Protein AF-0000000066556092 (afdb_homodimer)

Solvent-accessible surface area (backbone atoms only — not comparable to full-atom values): 14862 Å² total; per-residue (Å²): 133,88,76,80,69,79,62,80,76,80,68,82,66,75,69,74,76,67,78,71,72,83,70,78,79,46,70,66,54,51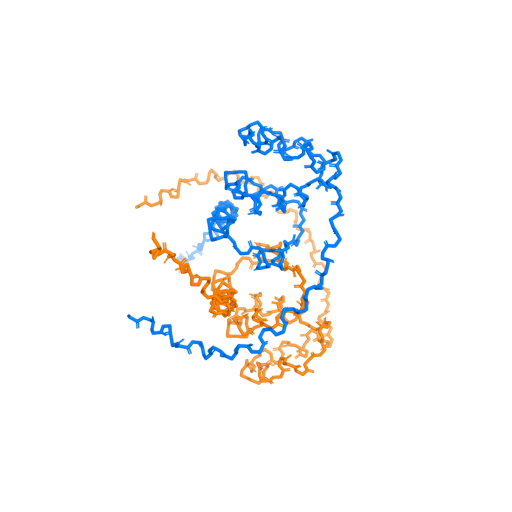,50,48,54,56,42,55,74,40,37,70,59,42,52,72,40,52,87,76,47,65,70,83,47,49,64,58,50,49,52,53,29,39,68,71,52,40,32,70,42,42,21,60,42,47,62,67,56,91,57,50,56,44,58,52,40,59,46,62,76,46,67,36,70,67,27,51,48,19,38,50,51,10,44,48,54,39,50,52,53,53,60,54,64,44,73,72,76,72,76,74,72,73,83,115,133,87,78,78,70,81,54,78,78,79,71,81,66,75,70,73,76,67,76,72,74,83,68,78,79,48,71,66,54,50,50,48,54,56,40,56,73,40,38,71,59,42,50,72,41,51,88,76,47,66,71,84,49,49,64,57,50,48,51,52,29,39,68,73,53,40,32,70,41,41,22,61,42,45,62,68,54,89,58,50,56,45,59,52,39,59,47,62,75,45,68,37,70,69,25,51,51,20,39,50,52,9,44,49,54,38,50,53,53,54,60,56,65,45,72,72,76,71,77,74,72,75,83,117

Radius of gyration: 22.13 Å; Cα contacts (8 Å, |Δi|>4): 179; chains: 2; bounding box: 46×84×47 Å

Foldseek 3Di:
DPPPPDPPPPVPPPVPPPVPPPDDDDPLLVVLVVCLVVLVNVLVCQVVDDLVCLLVNLLVCLLVVSLVNLLSCQLVNPDPDDPVVSCVVSPDPSNVVSNVNSVVVNVVVVVVPPPPPPPPPPPD/DPPPDDPPPPVPPPVPPPVPPPDDDDPLLVVLVVCLVVLVNVLVCQVVDDLVCLLVNLLVCLLVVSLVNLLSCQLVNPDPDDPVVSCVVSPDPSNVVSNVNSVVVNVVVVVVPPPPPPPPPPPD

Organism: Rattus norvegicus (NCBI:txid10116)

Secondary structure (DSSP, 8-state):
-----------------------PPPHHHHHHHHHHHTHHHHHHHGGGS-GGGHHHHHHHHHHHT-HHHHHHHGGG--SS-B-HHHHHHT--HHHHHHHHHHHHHHHHHHHHHS----------/-----------------------PPPHHHHHHHHHHHTHHHHHHHGGGS-GGGHHHHHHHHHHHT-HHHHHHHGGG--SS-B-HHHHHHT--HHHHHHHHHHHHHHHHH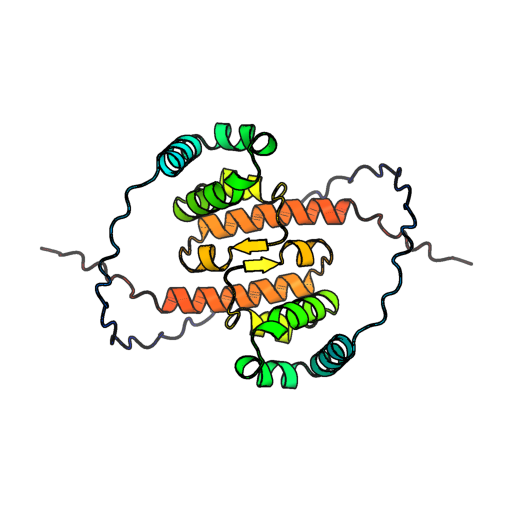HHHHS----------

Sequence (248 aa):
MVFCQQCPDQDDSSEEDTMEVYSPPTLQSLAIQRLLREEALAISALKDLPNRLLPVIFEEAFIAGHTKILTAMIPVWPFPYLSVGLMIKNLNLDSLKAVLEGLDLLISRKVCSRPRKNSFRRNSMVFCQQCPDQDDSSEEDTMEVYSPPTLQSLAIQRLLREEALAISALKDLPNRLLPVIFEEAFIAGHTKILTAMIPVWPFPYLSVGLMIKNLNLDSLKAVLEGLDLLISRKVCSRPRKNSFRRNS

Structure (mmCIF, N/CA/C/O backbone):
data_AF-0000000066556092-model_v1
#
loop_
_entity.id
_entity.type
_entity.pdbx_description
1 polymer 'Oogenesin 1'
#
loop_
_atom_site.group_PDB
_atom_site.id
_atom_site.type_symbol
_atom_site.label_atom_id
_atom_site.label_alt_id
_atom_site.label_comp_id
_atom_site.label_asym_id
_atom_site.label_entity_id
_atom_site.label_seq_id
_atom_site.pdbx_PDB_ins_code
_atom_site.Cartn_x
_atom_site.Cartn_y
_atom_site.Cartn_z
_atom_site.occupancy
_atom_site.B_iso_or_equiv
_atom_site.auth_seq_id
_atom_site.auth_comp_id
_atom_site.auth_asym_id
_atom_site.auth_atom_id
_atom_site.pdbx_PDB_model_num
ATOM 1 N N . MET A 1 1 ? 14.219 -13.047 20.719 1 21.94 1 MET A N 1
ATOM 2 C CA . MET A 1 1 ? 13.586 -14.352 20.562 1 21.94 1 MET A CA 1
ATOM 3 C C . MET A 1 1 ? 12.062 -14.219 20.516 1 21.94 1 MET A C 1
ATOM 5 O O . MET A 1 1 ? 11.43 -14.016 21.562 1 21.94 1 MET A O 1
ATOM 9 N N . VAL A 1 2 ? 11.547 -13.477 19.484 1 29.12 2 VAL A N 1
ATOM 10 C CA . VAL A 1 2 ? 10.148 -13.133 19.25 1 29.12 2 VAL A CA 1
ATOM 11 C C . VAL A 1 2 ? 9.328 -14.406 19.062 1 29.12 2 VAL A C 1
ATOM 13 O O . VAL A 1 2 ? 9.648 -15.242 18.203 1 29.12 2 VAL A O 1
ATOM 16 N N . PHE A 1 3 ? 8.75 -15.141 20.25 1 30.7 3 PHE A N 1
ATOM 17 C CA . PHE A 1 3 ? 7.977 -16.359 20.469 1 30.7 3 PHE A CA 1
ATOM 18 C C . PHE A 1 3 ? 6.746 -16.391 19.578 1 30.7 3 PHE A C 1
ATOM 20 O O . PHE A 1 3 ? 5.863 -15.539 19.688 1 30.7 3 PHE A O 1
ATOM 27 N N . CYS A 1 4 ? 6.84 -16.812 18.328 1 41.81 4 CYS A N 1
ATOM 28 C CA . CYS A 1 4 ? 5.711 -17.328 17.547 1 41.81 4 CYS A CA 1
ATOM 29 C C . CYS A 1 4 ? 4.848 -18.25 18.391 1 41.81 4 CYS A C 1
ATOM 31 O O . CYS A 1 4 ? 5.281 -19.344 18.766 1 41.81 4 CYS A O 1
ATOM 33 N N . GLN A 1 5 ? 4.156 -17.797 19.422 1 35.06 5 GLN A N 1
ATOM 34 C CA . GLN A 1 5 ? 3.273 -18.734 20.109 1 35.06 5 GLN A CA 1
ATOM 35 C C . GLN A 1 5 ? 2.432 -19.531 19.109 1 35.06 5 GLN A C 1
ATOM 37 O O . GLN A 1 5 ? 2.021 -19 18.078 1 35.06 5 GLN A O 1
ATOM 42 N N . GLN A 1 6 ? 2.24 -20.875 19.422 1 36.5 6 GLN A N 1
ATOM 43 C CA . GLN A 1 6 ? 1.517 -22 18.859 1 36.5 6 GLN A CA 1
ATOM 44 C C . GLN A 1 6 ? 0.114 -21.594 18.422 1 36.5 6 GLN A C 1
ATOM 46 O O . GLN A 1 6 ? -0.671 -21.094 19.219 1 36.5 6 GLN A O 1
ATOM 51 N N . CYS A 1 7 ? -0.043 -20.984 17.219 1 47.16 7 CYS A N 1
ATOM 52 C CA . CYS A 1 7 ? -1.373 -20.891 16.625 1 47.16 7 CYS A CA 1
ATOM 53 C C . CYS A 1 7 ? -2.195 -22.141 16.906 1 47.16 7 CYS A C 1
ATOM 55 O O . CYS A 1 7 ? -1.732 -23.25 16.656 1 47.16 7 CYS A O 1
ATOM 57 N N . PRO A 1 8 ? -3.1 -22.203 17.922 1 42.09 8 PRO A N 1
ATOM 58 C CA . PRO A 1 8 ? -3.945 -23.391 18.062 1 42.09 8 PRO A CA 1
ATOM 59 C C . PRO A 1 8 ? -4.465 -23.906 16.719 1 42.09 8 PRO A C 1
ATOM 61 O O . PRO A 1 8 ? -4.664 -23.125 15.789 1 42.09 8 PRO A O 1
ATOM 64 N N . ASP A 1 9 ? -4.133 -25.156 16.297 1 40 9 ASP A N 1
ATOM 65 C CA . ASP A 1 9 ? -4.547 -26.047 15.227 1 40 9 ASP A CA 1
ATOM 66 C C . ASP A 1 9 ? -6.07 -26.109 15.109 1 40 9 ASP A C 1
ATOM 68 O O . ASP A 1 9 ? -6.691 -27.094 15.477 1 40 9 ASP A O 1
ATOM 72 N N . GLN A 1 10 ? -6.922 -25.234 15.562 1 40.44 10 GLN A N 1
ATOM 73 C CA . GLN A 1 10 ? -8.312 -25.594 15.344 1 40.44 10 GLN A CA 1
ATOM 74 C C . GLN A 1 10 ? -8.562 -25.953 13.883 1 40.44 10 GLN A C 1
ATOM 76 O O . GLN A 1 10 ? -8.289 -25.156 12.984 1 40.44 10 GLN A O 1
ATOM 81 N N . ASP A 1 11 ? -8.43 -27.234 13.461 1 38.31 11 ASP A N 1
ATOM 82 C CA . ASP A 1 11 ? -8.672 -28.078 12.297 1 38.31 11 ASP A CA 1
ATOM 83 C C . ASP A 1 11 ? -10.016 -27.75 11.656 1 38.31 11 ASP A C 1
ATOM 85 O O . ASP A 1 11 ? -10.555 -28.562 10.891 1 38.31 11 ASP A O 1
ATOM 89 N N . ASP A 1 12 ? -11 -27.094 12.242 1 43.56 12 ASP A N 1
ATOM 90 C CA . ASP A 1 12 ? -12.25 -27.172 11.492 1 43.56 12 ASP A CA 1
ATOM 91 C C . ASP A 1 12 ? -12.07 -26.688 10.055 1 43.56 12 ASP A C 1
ATOM 9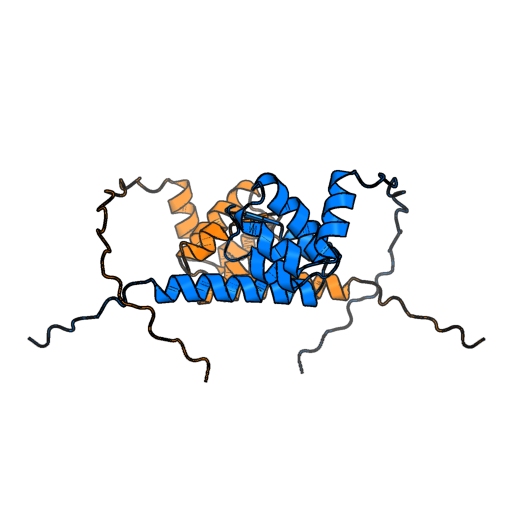3 O O . ASP A 1 12 ? -12.305 -25.5 9.766 1 43.56 12 ASP A O 1
ATOM 97 N N . SER A 1 13 ? -10.953 -26.891 9.406 1 42.94 13 SER A N 1
ATOM 98 C CA . SER A 1 13 ? -10.852 -26.516 8 1 42.94 13 SER A CA 1
ATOM 99 C C . SER A 1 13 ? -11.938 -27.203 7.172 1 42.94 13 SER A C 1
ATOM 101 O O . SER A 1 13 ? -11.805 -28.359 6.801 1 42.94 13 SER A O 1
ATOM 103 N N . SER A 1 14 ? -13.234 -27.281 7.523 1 40.78 14 SER A N 1
ATOM 104 C CA . SER A 1 14 ? -14.125 -27.609 6.414 1 40.78 14 SER A CA 1
ATOM 105 C C . SER A 1 14 ? -13.688 -26.922 5.129 1 40.78 14 SER A C 1
ATOM 107 O O . SER A 1 14 ? -13.742 -25.688 5.035 1 40.78 14 SER A O 1
ATOM 109 N N . GLU A 1 15 ? -12.672 -27.406 4.484 1 44.19 15 GLU A N 1
ATOM 110 C CA . GLU A 1 15 ? -12.336 -27.078 3.104 1 44.19 15 GLU A CA 1
ATOM 111 C C . GLU A 1 15 ? -13.602 -26.906 2.26 1 44.19 15 GLU A C 1
ATOM 113 O O . GLU A 1 15 ? -14.352 -27.859 2.061 1 44.19 15 GLU A O 1
ATOM 118 N N . GLU A 1 16 ? -14.57 -26.078 2.488 1 45.44 16 GLU A N 1
ATOM 119 C CA . GLU A 1 16 ? -15.477 -25.812 1.373 1 45.44 16 GLU A CA 1
ATOM 120 C C . GLU A 1 16 ? -14.75 -25.922 0.036 1 45.44 16 GLU A C 1
ATOM 122 O O . GLU A 1 16 ? -13.773 -25.219 -0.202 1 45.44 16 GLU A O 1
ATOM 127 N N . ASP A 1 17 ? -14.547 -27.109 -0.525 1 46.38 17 ASP A N 1
ATOM 128 C CA . ASP A 1 17 ? -14.234 -27.375 -1.926 1 46.38 17 ASP A CA 1
ATOM 129 C C . ASP A 1 17 ? -14.859 -26.328 -2.838 1 46.38 17 ASP A C 1
ATOM 131 O O . ASP A 1 17 ? -16.031 -26.422 -3.199 1 46.38 17 ASP A O 1
ATOM 135 N N . THR A 1 18 ? -14.984 -25.078 -2.523 1 50.66 18 THR A N 1
ATOM 136 C CA . THR A 1 18 ? -15.438 -24.172 -3.572 1 50.66 18 THR A CA 1
ATOM 137 C C . THR A 1 18 ? -14.766 -24.5 -4.902 1 50.66 18 THR A C 1
ATOM 139 O O . THR A 1 18 ? -13.539 -24.594 -4.977 1 50.66 18 THR A O 1
ATOM 142 N N . MET A 1 19 ? -15.273 -25.438 -5.691 1 50.59 19 MET A N 1
ATOM 143 C CA . MET A 1 19 ? -14.914 -25.641 -7.094 1 50.59 19 MET A CA 1
ATOM 144 C C . MET A 1 19 ? -14.422 -24.344 -7.719 1 50.59 19 MET A C 1
ATOM 146 O O . MET A 1 19 ? -15.188 -23.375 -7.84 1 50.59 19 MET A O 1
ATOM 150 N N . GLU A 1 20 ? -13.367 -23.844 -7.398 1 57.81 20 GLU A N 1
ATOM 151 C CA . GLU A 1 20 ? -12.797 -22.719 -8.133 1 57.81 20 GLU A CA 1
ATOM 152 C C . GLU A 1 20 ? -12.906 -22.922 -9.641 1 57.81 20 GLU A C 1
ATOM 154 O O . GLU A 1 20 ? -12.375 -23.891 -10.18 1 57.81 20 GLU A O 1
ATOM 159 N N . VAL A 1 21 ? -14.07 -22.766 -10.234 1 58.34 21 VAL A N 1
ATOM 160 C CA . VAL A 1 21 ? -14.266 -22.781 -11.68 1 58.34 21 VAL A CA 1
ATOM 161 C C . VAL A 1 21 ? -13.023 -22.25 -12.375 1 58.34 21 VAL A C 1
ATOM 163 O O . VAL A 1 21 ? -12.547 -21.156 -12.062 1 58.34 21 VAL A O 1
ATOM 166 N N . TYR A 1 22 ? -12.289 -23.156 -12.914 1 62.88 22 TYR A N 1
ATOM 167 C CA . TYR A 1 22 ? -11.188 -22.766 -13.781 1 62.88 22 TYR A CA 1
ATOM 168 C C . TYR A 1 22 ? -11.656 -21.781 -14.852 1 62.88 22 TYR A C 1
ATOM 170 O O . TYR A 1 22 ? -12.633 -22.047 -15.555 1 62.88 22 TYR A O 1
ATOM 178 N N . SER A 1 23 ? -11.484 -20.531 -14.688 1 76.69 23 SER A N 1
ATOM 179 C CA . SER A 1 23 ? -11.656 -19.594 -15.781 1 76.69 23 SER A CA 1
ATOM 180 C C . SER A 1 23 ? -10.391 -19.484 -16.625 1 76.69 23 SER A C 1
ATOM 182 O O . SER A 1 23 ? -9.352 -19.047 -16.141 1 76.69 23 SER A O 1
ATOM 184 N N . PRO A 1 24 ? -10.5 -20.078 -17.844 1 81 24 PRO A N 1
ATOM 185 C CA . PRO A 1 24 ? -9.328 -20.016 -18.719 1 81 24 PRO A CA 1
ATOM 186 C C . PRO A 1 24 ? -8.719 -18.609 -18.781 1 81 24 PRO A C 1
ATOM 188 O O . PRO A 1 24 ? -9.438 -17.625 -18.688 1 81 24 PRO A O 1
ATOM 191 N N . PRO A 1 25 ? -7.348 -18.656 -18.781 1 82.38 25 PRO A N 1
ATOM 192 C CA . PRO A 1 25 ? -6.707 -17.344 -18.891 1 82.38 25 PRO A CA 1
ATOM 193 C C . PRO A 1 25 ? -7.082 -16.594 -20.172 1 82.38 25 PRO A C 1
ATOM 195 O O . PRO A 1 25 ? -7.277 -17.219 -21.219 1 82.38 25 PRO A O 1
ATOM 198 N N . THR A 1 26 ? -7.277 -15.352 -20.078 1 88.56 26 THR A N 1
ATOM 199 C CA . THR A 1 26 ? -7.539 -14.492 -21.234 1 88.56 26 THR A CA 1
ATOM 200 C C . THR A 1 26 ? -6.277 -14.305 -22.062 1 88.56 26 THR A C 1
ATOM 202 O O . THR A 1 26 ? -5.172 -14.57 -21.594 1 88.56 26 THR A O 1
ATOM 205 N N . LEU A 1 27 ? -6.438 -13.961 -23.312 1 90.69 27 LEU A N 1
ATOM 206 C CA . LEU A 1 27 ? -5.297 -13.641 -24.156 1 90.69 27 LEU A CA 1
ATOM 207 C C . LEU A 1 27 ? -4.426 -12.562 -23.531 1 90.69 27 LEU A C 1
ATOM 209 O O . LEU A 1 27 ? -3.195 -12.633 -23.594 1 90.69 27 LEU A O 1
ATOM 213 N N . GLN A 1 28 ? -5.168 -11.664 -22.891 1 91.94 28 GLN A N 1
ATOM 214 C CA . GLN A 1 28 ? -4.445 -10.594 -22.219 1 91.94 28 GLN A CA 1
ATOM 215 C C . GLN A 1 28 ? -3.586 -11.141 -21.078 1 91.94 28 GLN A C 1
ATOM 217 O O . GLN A 1 28 ? -2.42 -10.766 -20.938 1 91.94 28 GLN A O 1
ATOM 222 N N . SER A 1 29 ? -4.191 -12.055 -20.328 1 90.56 29 SER A N 1
ATOM 223 C CA . SER A 1 29 ? -3.453 -12.641 -19.219 1 90.56 29 SER A CA 1
ATOM 224 C C . SER A 1 29 ? -2.254 -13.445 -19.703 1 90.56 29 SER A C 1
ATOM 226 O O . SER A 1 29 ? -1.173 -13.383 -19.109 1 90.56 29 SER A O 1
ATOM 228 N N . LEU A 1 30 ? -2.41 -14.164 -20.781 1 91.88 30 LEU A N 1
ATOM 229 C CA . LEU A 1 30 ? -1.312 -14.945 -21.344 1 91.88 30 LEU A CA 1
ATOM 230 C C . LEU A 1 30 ? -0.219 -14.039 -21.891 1 91.88 30 LEU A C 1
ATOM 232 O O . LEU A 1 30 ? 0.97 -14.328 -21.75 1 91.88 30 LEU A O 1
ATOM 236 N N . ALA A 1 31 ? -0.673 -12.984 -22.547 1 94.25 31 ALA A N 1
ATOM 237 C CA . ALA A 1 31 ? 0.286 -12.023 -23.094 1 94.25 31 ALA A CA 1
ATOM 238 C C . ALA A 1 31 ? 1.114 -11.391 -21.969 1 94.25 31 ALA A C 1
ATOM 240 O O . ALA A 1 31 ? 2.336 -11.273 -22.094 1 94.25 31 ALA A O 1
ATOM 241 N N . ILE A 1 32 ? 0.533 -11.086 -20.922 1 94.62 32 ILE A N 1
ATOM 242 C CA . ILE A 1 32 ? 1.214 -10.477 -19.781 1 94.62 32 ILE A CA 1
ATOM 243 C C . ILE A 1 32 ? 2.184 -11.484 -19.156 1 94.62 32 ILE A C 1
ATOM 245 O O . ILE A 1 32 ? 3.328 -11.141 -18.859 1 94.62 32 ILE A O 1
ATOM 249 N N . GLN A 1 33 ? 1.727 -12.703 -19.062 1 93.94 33 GLN A N 1
ATOM 250 C CA . GLN A 1 33 ? 2.586 -13.742 -18.5 1 93.94 33 GLN A CA 1
ATOM 251 C C . GLN A 1 33 ? 3.832 -13.945 -19.359 1 93.94 33 GLN A C 1
ATOM 253 O O . GLN A 1 33 ? 4.934 -14.109 -18.828 1 93.94 33 GLN A O 1
ATOM 258 N N . ARG A 1 34 ? 3.648 -13.906 -20.594 1 94.69 34 ARG A N 1
ATOM 259 C CA . ARG A 1 34 ? 4.789 -14.047 -21.5 1 94.69 34 ARG A CA 1
ATOM 260 C C . ARG A 1 34 ? 5.742 -12.859 -21.375 1 94.69 34 ARG A C 1
ATOM 262 O O . ARG A 1 34 ? 6.957 -13.039 -21.312 1 94.69 34 ARG A O 1
ATOM 269 N N . LEU A 1 35 ? 5.168 -11.672 -21.375 1 95.06 35 LEU A N 1
ATOM 270 C CA . LEU A 1 35 ? 5.973 -10.469 -21.219 1 95.06 35 LEU A CA 1
ATOM 271 C C . LEU A 1 35 ? 6.781 -10.516 -19.922 1 95.06 35 LEU A C 1
ATOM 273 O O . LEU A 1 35 ? 7.965 -10.172 -19.922 1 95.06 35 LEU A O 1
ATOM 277 N N . LEU A 1 36 ? 6.203 -11.047 -18.828 1 96.94 36 LEU A N 1
ATOM 278 C CA . LEU A 1 36 ? 6.816 -11.055 -17.5 1 96.94 36 LEU A CA 1
ATOM 279 C C . LEU A 1 36 ? 7.965 -12.055 -17.438 1 96.94 36 LEU A C 1
ATOM 281 O O . LEU A 1 36 ? 8.836 -11.945 -16.562 1 96.94 36 LEU A O 1
ATOM 285 N N . ARG A 1 37 ? 7.953 -12.969 -18.297 1 96.44 37 ARG A N 1
ATOM 286 C CA . ARG A 1 37 ? 9.062 -13.914 -18.359 1 96.44 37 ARG A CA 1
ATOM 287 C C . ARG A 1 37 ? 10.344 -13.219 -18.812 1 96.44 37 ARG A C 1
ATOM 289 O O . ARG A 1 37 ? 11.445 -13.656 -18.469 1 96.44 37 ARG A O 1
ATOM 296 N N . GLU A 1 38 ? 10.188 -12.18 -19.516 1 96 38 GLU A N 1
ATOM 297 C CA . GLU A 1 38 ? 11.289 -11.305 -19.906 1 96 38 GLU A CA 1
ATOM 298 C C . GLU A 1 38 ? 11.203 -9.961 -19.188 1 96 38 GLU A C 1
ATOM 300 O O . GLU A 1 38 ? 10.875 -8.945 -19.797 1 96 38 GLU A O 1
ATOM 305 N N . GLU A 1 39 ? 11.547 -9.883 -17.906 1 96.31 39 GLU A N 1
ATOM 306 C CA . GLU A 1 39 ? 11.32 -8.734 -17.047 1 96.31 39 GLU A CA 1
ATOM 307 C C . GLU A 1 39 ? 12.023 -7.488 -17.578 1 96.31 39 GLU A C 1
ATOM 309 O O . GLU A 1 39 ? 11.477 -6.387 -17.516 1 96.31 39 GLU A O 1
ATOM 314 N N . ALA A 1 40 ? 13.25 -7.793 -18.094 1 95.69 40 ALA A N 1
ATOM 315 C CA . ALA A 1 40 ? 13.984 -6.641 -18.609 1 95.69 40 ALA A CA 1
ATOM 316 C C . ALA A 1 40 ? 13.195 -5.941 -19.703 1 95.69 40 ALA A C 1
ATOM 318 O O . ALA A 1 40 ? 13.133 -4.707 -19.75 1 95.69 40 ALA A O 1
ATOM 319 N N . LEU A 1 41 ? 12.648 -6.703 -20.578 1 95.44 41 LEU A N 1
ATOM 320 C CA . LEU A 1 41 ? 11.836 -6.145 -21.656 1 95.44 41 LEU A CA 1
ATOM 321 C C . LEU A 1 41 ? 10.586 -5.469 -21.094 1 95.44 41 LEU A C 1
ATOM 323 O O . LEU A 1 41 ? 10.211 -4.383 -21.531 1 95.44 41 LEU A O 1
ATOM 327 N N . ALA A 1 42 ? 9.953 -6.094 -20.188 1 96.88 42 ALA A N 1
ATOM 328 C CA . ALA A 1 42 ? 8.75 -5.551 -19.562 1 96.88 42 ALA A CA 1
ATOM 329 C C . ALA A 1 42 ? 9.039 -4.215 -18.891 1 96.88 42 ALA A C 1
ATOM 331 O O . ALA A 1 42 ? 8.258 -3.266 -19.016 1 96.88 42 ALA A O 1
ATOM 332 N N . ILE A 1 43 ? 10.109 -4.113 -18.188 1 97.88 43 ILE A N 1
ATOM 333 C CA . ILE A 1 43 ? 10.508 -2.898 -17.484 1 97.88 43 ILE A CA 1
ATOM 334 C C . ILE A 1 43 ? 10.766 -1.777 -18.484 1 97.88 43 ILE A C 1
ATOM 336 O O . ILE A 1 43 ? 10.344 -0.638 -18.281 1 97.88 43 ILE A O 1
ATOM 340 N N . SER A 1 44 ? 11.422 -2.186 -19.562 1 96.19 44 SER A N 1
ATOM 341 C CA . SER A 1 44 ? 11.719 -1.19 -20.594 1 96.19 44 SER A CA 1
ATOM 342 C C . SER A 1 44 ? 10.445 -0.638 -21.219 1 96.19 44 SER A C 1
ATOM 344 O O . SER A 1 44 ? 10.422 0.498 -21.688 1 96.19 44 SER A O 1
ATOM 346 N N . ALA A 1 45 ? 9.398 -1.323 -21.141 1 95 45 ALA A N 1
ATOM 347 C CA . ALA A 1 45 ? 8.141 -0.953 -21.781 1 95 45 ALA A CA 1
ATOM 348 C C . ALA A 1 45 ? 7.203 -0.253 -20.797 1 95 45 ALA A C 1
ATOM 350 O O . ALA A 1 45 ? 6.156 0.266 -21.188 1 95 45 ALA A O 1
ATOM 351 N N . LEU A 1 46 ? 7.504 -0.123 -19.594 1 95.06 46 LEU A N 1
ATOM 352 C CA . LEU A 1 46 ? 6.617 0.297 -18.516 1 95.06 46 LEU A CA 1
ATOM 353 C C . LEU A 1 46 ? 6.07 1.695 -18.766 1 95.06 46 LEU A C 1
ATOM 355 O O . LEU A 1 46 ? 4.867 1.93 -18.625 1 95.06 46 LEU A O 1
ATOM 359 N N . LYS A 1 47 ? 6.938 2.623 -19.188 1 92.25 47 LYS A N 1
ATOM 360 C CA . LYS A 1 47 ? 6.531 4.016 -19.375 1 92.25 47 LYS A CA 1
ATOM 361 C C . LYS A 1 47 ? 5.613 4.168 -20.578 1 92.25 47 LYS A C 1
ATOM 363 O O . LYS A 1 47 ? 4.84 5.121 -20.656 1 92.25 47 LYS A O 1
ATOM 368 N N . ASP A 1 48 ? 5.656 3.201 -21.484 1 93.88 48 ASP A N 1
ATOM 369 C CA . ASP A 1 48 ? 4.875 3.283 -22.719 1 93.88 48 ASP A CA 1
ATOM 370 C C . ASP A 1 48 ? 3.596 2.457 -22.609 1 93.88 48 ASP A C 1
ATOM 372 O O . ASP A 1 48 ? 2.736 2.521 -23.5 1 93.88 48 ASP A O 1
ATOM 376 N N . LEU A 1 49 ? 3.461 1.722 -21.594 1 93.81 49 LEU A N 1
ATOM 377 C CA . LEU A 1 49 ? 2.285 0.878 -21.406 1 93.81 49 LEU A CA 1
ATOM 378 C C . LEU A 1 49 ? 1.082 1.708 -20.969 1 93.81 49 LEU A C 1
ATOM 380 O O . LEU A 1 49 ? 1.22 2.633 -20.172 1 93.81 49 LEU A O 1
ATOM 384 N N . PRO A 1 50 ? -0.134 1.36 -21.625 1 94.31 50 PRO A N 1
ATOM 385 C CA . PRO A 1 50 ? -1.349 1.974 -21.094 1 94.31 50 PRO A CA 1
ATOM 386 C C . PRO A 1 50 ? -1.502 1.754 -19.578 1 94.31 50 PRO A C 1
ATOM 388 O O . PRO A 1 50 ? -1.271 0.646 -19.094 1 94.31 50 PRO A O 1
ATOM 391 N N . ASN A 1 51 ? -1.901 2.779 -18.844 1 95.56 51 ASN A N 1
ATOM 392 C CA . ASN A 1 51 ? -2.029 2.723 -17.391 1 95.56 51 ASN A CA 1
ATOM 393 C C . ASN A 1 51 ? -2.988 1.618 -16.953 1 95.56 51 ASN A C 1
ATOM 395 O O . ASN A 1 51 ? -2.795 1 -15.898 1 95.56 51 ASN A O 1
ATOM 399 N N . ARG A 1 52 ? -3.986 1.339 -17.734 1 93.88 52 ARG A N 1
ATOM 400 C CA . ARG A 1 52 ? -5.02 0.362 -17.406 1 93.88 52 ARG A CA 1
ATOM 401 C C . ARG A 1 52 ? -4.422 -1.033 -17.25 1 93.88 52 ARG A C 1
ATOM 403 O O . ARG A 1 52 ? -5.008 -1.896 -16.594 1 93.88 52 ARG A O 1
ATOM 410 N N . LEU A 1 53 ? -3.219 -1.259 -17.797 1 94.94 53 LEU A N 1
ATOM 411 C CA . LEU A 1 53 ? -2.58 -2.57 -17.75 1 94.94 53 LEU A CA 1
ATOM 412 C C . LEU A 1 53 ? -1.749 -2.732 -16.484 1 94.94 53 LEU A C 1
ATOM 414 O O . LEU A 1 53 ? -1.416 -3.854 -16.094 1 94.94 53 LEU A O 1
ATOM 418 N N . LEU A 1 54 ? -1.422 -1.637 -15.844 1 96.56 54 LEU A N 1
ATOM 419 C CA . LEU A 1 54 ? -0.471 -1.672 -14.742 1 96.56 54 LEU A CA 1
ATOM 420 C C . LEU A 1 54 ? -1.017 -2.496 -13.578 1 96.56 54 LEU A C 1
ATOM 422 O O . LEU A 1 54 ? -0.319 -3.361 -13.047 1 96.56 54 LEU A O 1
ATOM 426 N N . PRO A 1 55 ? -2.332 -2.354 -13.227 1 96.44 55 PRO A N 1
ATOM 427 C CA . PRO A 1 55 ? -2.83 -3.199 -12.141 1 96.44 55 PRO A CA 1
ATOM 428 C C . PRO A 1 55 ? -2.797 -4.688 -12.484 1 96.44 55 PRO A C 1
ATOM 430 O O . PRO A 1 55 ? -2.506 -5.52 -11.625 1 96.44 55 PRO A O 1
ATOM 433 N N . VAL A 1 56 ? -3.045 -5.047 -13.734 1 95.56 56 VAL A N 1
ATOM 434 C CA . VAL A 1 56 ? -3.055 -6.438 -14.164 1 95.56 56 VAL A CA 1
ATOM 435 C C . VAL A 1 56 ? -1.632 -6.992 -14.156 1 95.56 56 VAL A C 1
ATOM 437 O O . VAL A 1 56 ? -1.396 -8.109 -13.688 1 95.56 56 VAL A O 1
ATOM 440 N N . ILE A 1 57 ? -0.696 -6.234 -14.648 1 96.81 57 ILE A N 1
ATOM 441 C CA . ILE A 1 57 ? 0.708 -6.633 -14.641 1 96.81 57 ILE A CA 1
ATOM 442 C C . ILE A 1 57 ? 1.193 -6.777 -13.203 1 96.81 57 ILE A C 1
ATOM 444 O O . ILE A 1 57 ? 1.875 -7.75 -12.867 1 96.81 57 ILE A O 1
ATOM 448 N N . PHE A 1 58 ? 0.814 -5.852 -12.352 1 98 58 PHE A N 1
ATOM 449 C CA . PHE A 1 58 ? 1.201 -5.875 -10.945 1 98 58 PHE A CA 1
ATOM 450 C C . PHE A 1 58 ? 0.731 -7.16 -10.281 1 98 58 PHE A C 1
ATOM 452 O O . PHE A 1 58 ? 1.506 -7.824 -9.586 1 98 58 PHE A O 1
ATOM 459 N N . GLU A 1 59 ? -0.512 -7.43 -10.5 1 97.56 59 GLU A N 1
ATOM 460 C CA . GLU A 1 59 ? -1.078 -8.625 -9.891 1 97.56 59 GLU A CA 1
ATOM 461 C C . GLU A 1 59 ? -0.347 -9.883 -10.359 1 97.56 59 GLU A C 1
ATOM 463 O O . GLU A 1 59 ? 0.061 -10.711 -9.547 1 97.56 59 GLU A O 1
ATOM 468 N N . GLU A 1 60 ? -0.111 -10.016 -11.656 1 96.94 60 GLU A N 1
ATOM 469 C CA . GLU A 1 60 ? 0.551 -11.195 -12.195 1 96.94 60 GLU A CA 1
ATOM 470 C C . GLU A 1 60 ? 2.002 -11.281 -11.727 1 96.94 60 GLU A C 1
ATOM 472 O O . GLU A 1 60 ? 2.488 -12.367 -11.391 1 96.94 60 GLU A O 1
ATOM 477 N N . ALA A 1 61 ? 2.641 -10.172 -11.695 1 98.12 61 ALA A N 1
ATOM 478 C CA . ALA A 1 61 ? 4.035 -10.133 -11.266 1 98.12 61 ALA A CA 1
ATOM 479 C C . ALA A 1 61 ? 4.164 -10.508 -9.789 1 98.12 61 ALA A C 1
ATOM 481 O O . ALA A 1 61 ? 5.094 -11.219 -9.406 1 98.12 61 ALA A O 1
ATOM 482 N N . PHE A 1 62 ? 3.24 -9.992 -8.984 1 98.38 62 PHE A N 1
ATOM 483 C CA . PHE A 1 62 ? 3.285 -10.281 -7.559 1 98.38 62 PHE A CA 1
ATOM 484 C C . PHE A 1 62 ? 3.082 -11.766 -7.297 1 98.38 62 PHE A C 1
ATOM 486 O O . PHE A 1 62 ? 3.854 -12.383 -6.559 1 98.38 62 PHE A O 1
ATOM 493 N N . ILE A 1 63 ? 2.092 -12.344 -7.926 1 96.62 63 ILE A N 1
ATOM 494 C CA . ILE A 1 63 ? 1.739 -13.75 -7.719 1 96.62 63 ILE A CA 1
ATOM 495 C C . ILE A 1 63 ? 2.863 -14.641 -8.234 1 96.62 63 ILE A C 1
ATOM 497 O O . ILE A 1 63 ? 3.236 -15.617 -7.582 1 96.62 63 ILE A O 1
ATOM 501 N N . ALA A 1 64 ? 3.441 -14.297 -9.375 1 97.12 64 ALA A N 1
ATOM 502 C CA . ALA A 1 64 ? 4.453 -15.133 -10.016 1 97.12 64 ALA A CA 1
ATOM 503 C C . ALA A 1 64 ? 5.84 -14.844 -9.453 1 97.12 64 ALA A C 1
ATOM 505 O O . ALA A 1 64 ? 6.793 -15.578 -9.719 1 97.12 64 ALA A O 1
ATOM 506 N N . GLY A 1 65 ? 6.004 -13.789 -8.703 1 98.06 65 GLY A N 1
ATOM 507 C CA . GLY A 1 65 ? 7.266 -13.5 -8.039 1 98.06 65 GLY A CA 1
ATOM 508 C C . GLY A 1 65 ? 8.281 -12.828 -8.938 1 98.06 65 GLY A C 1
ATOM 509 O O . GLY A 1 65 ? 9.477 -13.117 -8.867 1 98.06 65 GLY A O 1
ATOM 510 N N . HIS A 1 66 ? 7.773 -11.984 -9.875 1 98.19 66 HIS A N 1
ATOM 511 C CA . HIS A 1 66 ? 8.672 -11.188 -10.711 1 98.19 66 HIS A CA 1
ATOM 512 C C . HIS A 1 66 ? 9.102 -9.914 -9.992 1 98.19 66 HIS A C 1
ATOM 514 O O . HIS A 1 66 ? 8.461 -8.867 -10.125 1 98.19 66 HIS A O 1
ATOM 520 N N . THR A 1 67 ? 10.141 -9.883 -9.305 1 98.38 67 THR A N 1
ATOM 521 C CA . THR A 1 67 ? 10.492 -8.875 -8.305 1 98.38 67 THR A CA 1
ATOM 522 C C . THR A 1 67 ? 11.102 -7.641 -8.977 1 98.38 67 THR A C 1
ATOM 524 O O . THR A 1 67 ? 10.883 -6.516 -8.523 1 98.38 67 THR A O 1
ATOM 527 N N . LYS A 1 68 ? 11.867 -7.863 -10.016 1 98.44 68 LYS A N 1
ATOM 528 C CA . LYS A 1 68 ? 12.516 -6.719 -10.641 1 98.44 68 LYS A CA 1
ATOM 529 C C . LYS A 1 68 ? 11.492 -5.727 -11.18 1 98.44 68 LYS A C 1
ATOM 531 O O . LYS A 1 68 ? 11.602 -4.52 -10.953 1 98.44 68 LYS A O 1
ATOM 536 N N . ILE A 1 69 ? 10.523 -6.25 -11.891 1 98.5 69 ILE A N 1
ATOM 537 C CA . ILE A 1 69 ? 9.523 -5.348 -12.461 1 98.5 69 ILE A CA 1
ATOM 538 C C . ILE A 1 69 ? 8.656 -4.766 -11.344 1 98.5 69 ILE A C 1
ATOM 540 O O . ILE A 1 69 ? 8.234 -3.609 -11.422 1 98.5 69 ILE A O 1
ATOM 544 N N . LEU A 1 70 ? 8.32 -5.52 -10.289 1 98.38 70 LEU A N 1
ATOM 545 C CA . LEU A 1 70 ? 7.562 -5 -9.156 1 98.38 70 LEU A CA 1
ATOM 546 C C . LEU A 1 70 ? 8.258 -3.783 -8.555 1 98.38 70 LEU A C 1
ATOM 548 O O . LEU A 1 70 ? 7.617 -2.76 -8.297 1 98.38 70 LEU A O 1
ATOM 552 N N . THR A 1 71 ? 9.547 -3.91 -8.336 1 98.5 71 THR A N 1
ATOM 553 C CA . THR A 1 71 ? 10.336 -2.805 -7.809 1 98.5 71 THR A CA 1
ATOM 554 C C . THR A 1 71 ? 10.273 -1.599 -8.742 1 98.5 71 THR A C 1
ATOM 556 O O . THR A 1 71 ? 10.102 -0.466 -8.289 1 98.5 71 THR A O 1
ATOM 559 N N . ALA A 1 72 ? 10.367 -1.893 -9.992 1 98.12 72 ALA A N 1
ATOM 560 C CA . ALA A 1 72 ? 10.438 -0.835 -11 1 98.12 72 ALA A CA 1
ATOM 561 C C . ALA A 1 72 ? 9.078 -0.171 -11.188 1 98.12 72 ALA A C 1
ATOM 563 O O . ALA A 1 72 ? 9 0.993 -11.594 1 98.12 72 ALA A O 1
ATOM 564 N N . MET A 1 73 ? 7.973 -0.797 -10.93 1 97.81 73 MET A N 1
ATOM 565 C CA . MET A 1 73 ? 6.625 -0.298 -11.195 1 97.81 73 MET A CA 1
ATOM 566 C C . MET A 1 73 ? 6.219 0.749 -10.164 1 97.81 73 MET A C 1
ATOM 568 O O . MET A 1 73 ? 5.52 1.709 -10.492 1 97.81 73 MET A O 1
ATOM 572 N N . ILE A 1 74 ? 6.746 0.646 -8.953 1 97.5 74 ILE A N 1
ATOM 573 C CA . ILE A 1 74 ? 6.254 1.43 -7.828 1 97.5 74 ILE A CA 1
ATOM 574 C C . ILE A 1 74 ? 6.551 2.91 -8.062 1 97.5 74 ILE A C 1
ATOM 576 O O . ILE A 1 74 ? 5.66 3.754 -7.941 1 97.5 74 ILE A O 1
ATOM 580 N N . PRO A 1 75 ? 7.754 3.289 -8.484 1 95.38 75 PRO A N 1
ATOM 581 C CA . PRO A 1 75 ? 8.039 4.715 -8.672 1 95.38 75 PRO A CA 1
ATOM 582 C C . PRO A 1 75 ? 7.234 5.336 -9.812 1 95.38 75 PRO A C 1
ATOM 584 O O . PRO A 1 75 ? 7.094 6.559 -9.875 1 95.38 75 PRO A O 1
ATOM 587 N N . VAL A 1 76 ? 6.707 4.539 -10.68 1 94.81 76 VAL A N 1
ATOM 588 C CA . VAL A 1 76 ? 5.988 5.094 -11.82 1 94.81 76 VAL A CA 1
ATOM 589 C C . VAL A 1 76 ? 4.512 4.727 -11.734 1 94.81 76 VAL A C 1
ATOM 591 O O . VAL A 1 76 ? 3.766 4.879 -12.703 1 94.81 76 VAL A O 1
ATOM 594 N N . TRP A 1 77 ? 4.047 4.23 -10.664 1 95.75 77 TRP A N 1
ATOM 595 C CA . TRP A 1 77 ? 2.66 3.834 -10.453 1 95.75 77 TRP A CA 1
ATOM 596 C C . TRP A 1 77 ? 1.737 5.047 -10.484 1 95.75 77 TRP A C 1
ATOM 598 O O . TRP A 1 77 ? 1.841 5.941 -9.648 1 95.75 77 TRP A O 1
ATOM 608 N N . PRO A 1 78 ? 0.725 5.09 -11.367 1 94.69 78 PRO A N 1
ATOM 609 C CA . PRO A 1 78 ? -0.04 6.312 -11.617 1 94.69 78 PRO A CA 1
ATOM 610 C C . PRO A 1 78 ? -1.315 6.395 -10.781 1 94.69 78 PRO A C 1
ATOM 612 O O . PRO A 1 78 ? -2.08 7.355 -10.898 1 94.69 78 PRO A O 1
ATOM 615 N N . PHE A 1 79 ? -1.613 5.457 -9.914 1 95.38 79 PHE A N 1
ATOM 616 C CA . PHE A 1 79 ? -2.857 5.402 -9.156 1 95.38 79 PHE A CA 1
ATOM 617 C C . PHE A 1 79 ? -2.609 5.719 -7.688 1 95.38 79 PHE A C 1
ATOM 619 O O . PHE A 1 79 ? -1.56 5.379 -7.141 1 95.38 79 PHE A O 1
ATOM 626 N N . PRO A 1 80 ? -3.541 6.371 -7.125 1 95.38 80 PRO A N 1
ATOM 627 C CA . PRO A 1 80 ? -3.381 6.688 -5.703 1 95.38 80 PRO A CA 1
ATOM 628 C C . PRO A 1 80 ? -3.518 5.461 -4.809 1 95.38 80 PRO A C 1
ATOM 630 O O . PRO A 1 80 ? -3.119 5.496 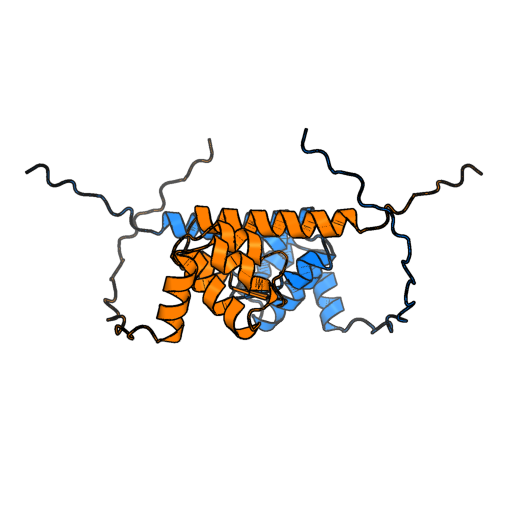-3.641 1 95.38 80 PRO A O 1
ATOM 633 N N . TYR A 1 81 ? -4.016 4.352 -5.285 1 95.88 81 TYR A N 1
ATOM 634 C CA . TYR A 1 81 ? -4.312 3.176 -4.473 1 95.88 81 TYR A CA 1
ATOM 635 C C . TYR A 1 81 ? -3.496 1.974 -4.934 1 95.88 81 TYR A C 1
ATOM 637 O O . TYR A 1 81 ? -3.193 1.841 -6.121 1 95.88 81 TYR A O 1
ATOM 645 N N . LEU A 1 82 ? -3.082 1.133 -4.039 1 96.19 82 LEU A N 1
ATOM 646 C CA . LEU A 1 82 ? -2.459 -0.164 -4.285 1 96.19 82 LEU A CA 1
ATOM 647 C C . LEU A 1 82 ? -3.307 -1.292 -3.707 1 96.19 82 LEU A C 1
ATOM 649 O O . LEU A 1 82 ? -3.953 -1.121 -2.672 1 96.19 82 LEU A O 1
ATOM 653 N N . SER A 1 83 ? -3.371 -2.373 -4.355 1 96.25 83 SER A N 1
ATOM 654 C CA . SER A 1 83 ? -4.168 -3.529 -3.959 1 96.25 83 SER A CA 1
ATOM 655 C C . SER A 1 83 ? -3.482 -4.32 -2.85 1 96.25 83 SER A C 1
ATOM 657 O O . SER A 1 83 ? -2.969 -5.414 -3.086 1 96.25 83 SER A O 1
ATOM 659 N N . VAL A 1 84 ? -3.535 -3.928 -1.614 1 95.69 84 VAL A N 1
ATOM 660 C CA . VAL A 1 84 ? -2.91 -4.602 -0.481 1 95.69 84 VAL A CA 1
ATOM 661 C C . VAL A 1 84 ? -3.607 -5.938 -0.226 1 95.69 84 VAL A C 1
ATOM 663 O O . VAL A 1 84 ? -2.959 -6.93 0.115 1 95.69 84 VAL A O 1
ATOM 666 N N . GLY A 1 85 ? -4.906 -5.891 -0.454 1 94.88 85 GLY A N 1
ATOM 667 C CA . GLY A 1 85 ? -5.637 -7.137 -0.302 1 94.88 85 GLY A CA 1
ATOM 668 C C . GLY A 1 85 ? -5.117 -8.242 -1.196 1 94.88 85 GLY A C 1
ATOM 669 O O . GLY A 1 85 ? -5.004 -9.398 -0.766 1 94.88 85 GLY A O 1
ATOM 670 N N . LEU A 1 86 ? -4.871 -7.883 -2.426 1 96.62 86 LEU A N 1
ATOM 671 C CA . LEU A 1 86 ? -4.301 -8.844 -3.361 1 96.62 86 LEU A CA 1
ATOM 672 C C . LEU A 1 86 ? -2.982 -9.398 -2.834 1 96.62 86 LEU A C 1
ATOM 674 O O . LEU A 1 86 ? -2.742 -10.609 -2.896 1 96.62 86 LEU A O 1
ATOM 678 N N . MET A 1 87 ? -2.133 -8.562 -2.254 1 96.69 87 MET A N 1
ATOM 679 C CA . MET A 1 87 ? -0.815 -8.961 -1.768 1 96.69 87 MET A CA 1
ATOM 680 C C . MET A 1 87 ? -0.938 -9.891 -0.562 1 96.69 87 MET A C 1
ATOM 682 O O . MET A 1 87 ? -0.218 -10.883 -0.463 1 96.69 87 MET A O 1
ATOM 686 N N . ILE A 1 88 ? -1.857 -9.594 0.254 1 94.06 88 ILE A N 1
ATOM 687 C CA . ILE A 1 88 ? -2.057 -10.398 1.455 1 94.06 88 ILE A CA 1
ATOM 688 C C . ILE A 1 88 ? -2.631 -11.766 1.075 1 94.06 88 ILE A C 1
ATOM 690 O O . ILE A 1 88 ? -2.197 -12.797 1.597 1 94.06 88 ILE A O 1
ATOM 694 N N . LYS A 1 89 ? -3.617 -11.727 0.186 1 94.25 89 LYS A N 1
ATOM 695 C CA . LYS A 1 89 ? -4.219 -12.977 -0.263 1 94.25 89 LYS A CA 1
ATOM 696 C C . LYS A 1 89 ? -3.186 -13.875 -0.933 1 94.25 89 LYS A C 1
ATOM 698 O O . LYS A 1 89 ? -3.24 -15.102 -0.798 1 94.25 89 LYS A O 1
ATOM 703 N N . ASN A 1 90 ? -2.295 -13.266 -1.676 1 95.88 90 ASN A N 1
ATOM 704 C CA . ASN A 1 90 ? -1.255 -14 -2.393 1 95.88 90 ASN A CA 1
ATOM 705 C C . ASN A 1 90 ? 0.119 -13.773 -1.77 1 95.88 90 ASN A C 1
ATOM 707 O O . ASN A 1 90 ? 1.088 -13.492 -2.477 1 95.88 90 ASN A O 1
ATOM 711 N N . LEU A 1 91 ? 0.195 -13.859 -0.533 1 95.31 91 LEU A N 1
ATOM 712 C CA . LEU A 1 91 ? 1.383 -13.5 0.233 1 95.31 91 LEU A CA 1
ATOM 713 C C . LEU A 1 91 ? 2.627 -14.164 -0.346 1 95.31 91 LEU A C 1
ATOM 715 O O . LEU A 1 91 ? 2.734 -15.391 -0.348 1 95.31 91 LEU A O 1
ATOM 719 N N . ASN A 1 92 ? 3.459 -13.414 -0.904 1 96.38 92 ASN A N 1
ATOM 720 C CA . ASN A 1 92 ? 4.801 -13.727 -1.379 1 96.38 92 ASN A CA 1
ATOM 721 C C . ASN A 1 92 ? 5.832 -12.742 -0.833 1 96.38 92 ASN A C 1
ATOM 723 O O . ASN A 1 92 ? 5.875 -11.586 -1.255 1 96.38 92 ASN A O 1
ATOM 727 N N . LEU A 1 93 ? 6.598 -13.172 0.093 1 94.88 93 LEU A N 1
ATOM 728 C CA . LEU A 1 93 ? 7.484 -12.297 0.853 1 94.88 93 LEU A CA 1
ATOM 729 C C . LEU A 1 93 ? 8.523 -11.656 -0.059 1 94.88 93 LEU A C 1
ATOM 731 O O . LEU A 1 93 ? 8.898 -10.5 0.138 1 94.88 93 LEU A O 1
ATOM 735 N N . ASP A 1 94 ? 9.016 -12.422 -1.026 1 97.69 94 ASP A N 1
ATOM 736 C CA . ASP A 1 94 ? 9.977 -11.859 -1.972 1 97.69 94 ASP A CA 1
ATOM 737 C C . ASP A 1 94 ? 9.344 -10.734 -2.789 1 97.69 94 ASP A C 1
ATOM 739 O O . ASP A 1 94 ? 9.961 -9.68 -2.988 1 97.69 94 ASP A O 1
ATOM 743 N N . SER A 1 95 ? 8.078 -10.938 -3.229 1 98.62 95 SER A N 1
ATOM 744 C CA . SER A 1 95 ? 7.352 -9.93 -3.992 1 98.62 95 SER A CA 1
ATOM 745 C C . SER A 1 95 ? 7.027 -8.703 -3.135 1 98.62 95 SER A C 1
ATOM 747 O O . SER A 1 95 ? 7.133 -7.57 -3.6 1 98.62 95 SER A O 1
ATOM 749 N N . LEU A 1 96 ? 6.66 -8.961 -1.896 1 97.81 96 LEU A N 1
ATOM 750 C CA . LEU A 1 96 ? 6.371 -7.859 -0.986 1 97.81 96 LEU A CA 1
ATOM 751 C C . LEU A 1 96 ? 7.617 -7.016 -0.744 1 97.81 96 LEU A C 1
ATOM 753 O O . LEU A 1 96 ? 7.547 -5.785 -0.742 1 97.81 96 LEU A O 1
ATOM 757 N N . LYS A 1 97 ? 8.695 -7.664 -0.509 1 97.81 97 LYS A N 1
ATOM 758 C CA . LYS A 1 97 ? 9.961 -6.965 -0.341 1 97.81 97 LYS A CA 1
ATOM 759 C C . LYS A 1 97 ? 10.289 -6.109 -1.563 1 97.81 97 LYS A C 1
ATOM 761 O O . LYS A 1 97 ? 10.75 -4.977 -1.43 1 97.81 97 LYS A O 1
ATOM 766 N N . ALA A 1 98 ? 10.07 -6.613 -2.711 1 98.69 98 ALA A N 1
ATOM 767 C CA . ALA A 1 98 ? 10.32 -5.887 -3.955 1 98.69 98 ALA A CA 1
ATOM 768 C C . ALA A 1 98 ? 9.461 -4.629 -4.039 1 98.69 98 ALA A C 1
ATOM 770 O O . ALA A 1 98 ? 9.938 -3.562 -4.426 1 98.69 98 ALA A O 1
ATOM 771 N N . VAL A 1 99 ? 8.18 -4.719 -3.678 1 98.44 99 VAL A N 1
ATOM 772 C CA . VAL A 1 99 ? 7.27 -3.58 -3.66 1 98.44 99 VAL A CA 1
ATOM 773 C C . VAL A 1 99 ? 7.781 -2.521 -2.688 1 98.44 99 VAL A C 1
ATOM 775 O O . VAL A 1 99 ? 7.777 -1.328 -3 1 98.44 99 VAL A O 1
ATOM 778 N N . LEU A 1 100 ? 8.258 -2.932 -1.55 1 97.69 100 LEU A N 1
ATOM 779 C CA . LEU A 1 100 ? 8.766 -2.016 -0.533 1 97.69 100 LEU A CA 1
ATOM 780 C C . LEU A 1 100 ? 10.055 -1.346 -0.997 1 97.69 100 LEU A C 1
ATOM 782 O O . LEU A 1 100 ? 10.297 -0.179 -0.681 1 97.69 100 LEU A O 1
ATOM 786 N N . GLU A 1 101 ? 10.852 -2.111 -1.69 1 98.31 101 GLU A N 1
ATOM 787 C CA . GLU A 1 101 ? 12.047 -1.517 -2.281 1 98.31 101 GLU A CA 1
ATOM 788 C C . GLU A 1 101 ? 11.68 -0.428 -3.287 1 98.31 101 GLU A C 1
ATOM 790 O O . GLU A 1 101 ? 12.32 0.627 -3.326 1 98.31 101 GLU A O 1
ATOM 795 N N . GLY A 1 102 ? 10.719 -0.676 -4.133 1 98.12 102 GLY A N 1
ATOM 796 C CA . GLY A 1 102 ? 10.227 0.36 -5.023 1 98.12 102 GLY A CA 1
ATOM 797 C C . GLY A 1 102 ? 9.703 1.579 -4.285 1 98.12 102 GLY A C 1
ATOM 798 O O . GLY A 1 102 ? 9.961 2.715 -4.691 1 98.12 102 GLY A O 1
ATOM 799 N N . LEU A 1 103 ? 8.961 1.306 -3.199 1 96.81 103 LEU A N 1
ATOM 800 C CA . LEU A 1 103 ? 8.461 2.393 -2.367 1 96.81 103 LEU A CA 1
ATOM 801 C C . LEU A 1 103 ? 9.609 3.223 -1.803 1 96.81 103 LEU A C 1
ATOM 803 O O . LEU A 1 103 ? 9.539 4.453 -1.78 1 96.81 103 LEU A O 1
ATOM 807 N N . ASP A 1 104 ? 10.641 2.58 -1.373 1 96.12 104 ASP A N 1
ATOM 808 C CA . ASP A 1 104 ? 11.82 3.258 -0.858 1 96.12 104 ASP A CA 1
ATOM 809 C C . ASP A 1 104 ? 12.43 4.184 -1.91 1 96.12 104 ASP A C 1
ATOM 811 O O . ASP A 1 104 ? 12.812 5.316 -1.602 1 96.12 104 ASP A O 1
ATOM 815 N N . LEU A 1 105 ? 12.5 3.752 -3.1 1 96.38 105 LEU A N 1
ATOM 816 C CA . LEU A 1 105 ? 13.016 4.57 -4.191 1 96.38 105 LEU A CA 1
ATOM 817 C C . LEU A 1 105 ? 12.133 5.797 -4.41 1 96.38 105 LEU A C 1
ATOM 819 O O . LEU A 1 105 ? 12.648 6.906 -4.59 1 96.38 105 LEU A O 1
ATOM 823 N N . LEU A 1 106 ? 10.898 5.559 -4.379 1 95.06 106 LEU A N 1
ATOM 824 C CA . LEU A 1 106 ? 9.938 6.648 -4.547 1 95.06 106 LEU A CA 1
ATOM 825 C C . LEU A 1 106 ? 10.086 7.676 -3.43 1 95.06 106 LEU A C 1
ATOM 827 O O . LEU A 1 106 ? 10.141 8.883 -3.689 1 95.06 106 LEU A O 1
ATOM 831 N N . ILE A 1 107 ? 10.133 7.211 -2.193 1 93.81 107 ILE A N 1
ATOM 832 C CA . ILE A 1 107 ? 10.234 8.062 -1.013 1 93.81 107 ILE A CA 1
ATOM 833 C C . ILE A 1 107 ? 11.562 8.82 -1.041 1 93.81 107 ILE A C 1
ATOM 835 O O . ILE A 1 107 ? 11.602 10.016 -0.75 1 93.81 107 ILE A O 1
ATOM 839 N N . SER A 1 108 ? 12.625 8.148 -1.375 1 93.81 108 SER A N 1
ATOM 840 C CA . SER A 1 108 ? 13.945 8.766 -1.443 1 93.81 108 SER A CA 1
ATOM 841 C C . SER A 1 108 ? 13.969 9.922 -2.436 1 93.81 108 SER A C 1
ATOM 843 O O . SER A 1 108 ? 14.57 10.961 -2.17 1 93.81 108 SER A O 1
ATOM 845 N N . ARG A 1 109 ? 13.297 9.742 -3.48 1 90.5 109 ARG A N 1
ATOM 846 C CA . ARG A 1 109 ? 13.219 10.789 -4.496 1 90.5 109 ARG A CA 1
ATOM 847 C C . ARG A 1 109 ? 12.406 11.977 -3.994 1 90.5 109 ARG A C 1
ATOM 849 O O . ARG A 1 109 ? 12.75 13.133 -4.262 1 90.5 109 ARG A O 1
ATOM 856 N N . LYS A 1 110 ? 11.383 11.695 -3.293 1 85.12 110 LYS A N 1
ATOM 857 C CA . LYS A 1 110 ? 10.523 12.75 -2.764 1 85.12 110 LYS A CA 1
ATOM 858 C C . LYS A 1 110 ? 11.227 13.539 -1.671 1 85.12 110 LYS A C 1
ATOM 860 O O . LYS A 1 110 ? 11.109 14.766 -1.608 1 85.12 110 LYS A O 1
ATOM 865 N N . VAL A 1 111 ? 11.984 12.867 -0.817 1 85.25 111 VAL A N 1
ATOM 866 C CA . VAL A 1 111 ? 12.695 13.5 0.29 1 85.25 111 VAL A CA 1
ATOM 867 C C . VAL A 1 111 ? 13.828 14.367 -0.25 1 85.25 111 VAL A C 1
ATOM 869 O O . VAL A 1 111 ? 14.086 15.453 0.268 1 85.25 111 VAL A O 1
ATOM 872 N N . CYS A 1 112 ? 14.383 13.891 -1.244 1 84.62 112 CYS A N 1
ATOM 873 C CA . CYS A 1 112 ? 15.492 14.617 -1.838 1 84.62 112 CYS A CA 1
ATOM 874 C C . CYS A 1 112 ? 15.008 15.859 -2.578 1 84.62 112 CYS A C 1
ATOM 876 O O . CYS A 1 112 ? 15.766 16.812 -2.768 1 84.62 112 CYS A O 1
ATOM 878 N N . SER A 1 113 ? 13.836 15.812 -3.02 1 78.44 113 SER A N 1
ATOM 879 C CA . SER A 1 113 ? 13.281 16.938 -3.766 1 78.44 113 SER A CA 1
ATOM 880 C C . SER A 1 113 ? 12.734 18 -2.824 1 78.44 113 SER A C 1
ATOM 882 O O . SER A 1 113 ? 12.367 19.094 -3.264 1 78.44 113 SER A O 1
ATOM 884 N N . ARG A 1 114 ? 12.539 17.719 -1.574 1 70.81 114 ARG A N 1
ATOM 885 C CA . ARG A 1 114 ? 12.031 18.703 -0.617 1 70.81 114 ARG A CA 1
ATOM 886 C C . ARG A 1 114 ? 13.117 19.703 -0.235 1 70.81 114 ARG A C 1
ATOM 888 O O . ARG A 1 114 ? 14.211 19.312 0.175 1 70.81 114 ARG A O 1
ATOM 895 N N . PRO A 1 115 ? 12.898 20.922 -0.832 1 59.25 115 PRO A N 1
ATOM 896 C CA . PRO A 1 115 ? 13.875 21.938 -0.459 1 59.25 115 PRO A CA 1
ATOM 897 C C . PRO A 1 115 ? 14.203 21.922 1.033 1 59.25 115 PRO A C 1
ATOM 899 O O . PRO A 1 115 ? 13.312 21.703 1.86 1 59.25 115 PRO A O 1
ATOM 902 N N . ARG A 1 116 ? 15.383 21.422 1.362 1 55.91 116 ARG A N 1
ATOM 903 C CA . ARG A 1 116 ? 15.836 21.562 2.744 1 55.91 116 ARG A CA 1
ATOM 904 C C . ARG A 1 116 ? 15.469 22.922 3.305 1 55.91 116 ARG A C 1
ATOM 906 O O . ARG A 1 116 ? 15.789 23.953 2.709 1 55.91 116 ARG A O 1
ATOM 913 N N . LYS A 1 117 ? 14.242 23.141 3.881 1 54.25 117 LYS A N 1
ATOM 914 C CA . LYS A 1 117 ? 14.055 24.391 4.598 1 54.25 117 LYS A CA 1
ATOM 915 C C . LYS A 1 117 ? 15.32 24.781 5.359 1 54.25 117 LYS A C 1
ATOM 917 O O . LYS A 1 117 ? 15.742 24.062 6.27 1 54.25 117 LYS A O 1
ATOM 922 N N . ASN A 1 118 ? 16.328 25.328 4.66 1 47.66 118 ASN A N 1
ATOM 923 C CA . ASN A 1 118 ? 17.438 26 5.336 1 47.66 118 ASN A CA 1
ATOM 924 C C . ASN A 1 118 ? 16.938 26.828 6.516 1 47.66 118 ASN A C 1
ATOM 926 O O . ASN A 1 118 ? 16.125 27.734 6.348 1 47.66 118 ASN A O 1
ATOM 930 N N . SER A 1 119 ? 16.688 26.234 7.605 1 47.91 119 SER A N 1
ATOM 931 C CA . SER A 1 119 ? 16.547 27.016 8.836 1 47.91 119 SER A CA 1
ATOM 932 C C . SER A 1 119 ? 17.578 28.125 8.906 1 47.91 119 SER A C 1
ATOM 934 O O . SER A 1 119 ? 18.766 27.875 9.078 1 47.91 119 SER A O 1
ATOM 936 N N . PHE A 1 120 ? 17.547 29.219 8.133 1 48.59 120 PHE A N 1
ATOM 937 C CA . PHE A 1 120 ? 18.25 30.438 8.453 1 48.59 120 PHE A CA 1
ATOM 938 C C . PHE A 1 120 ? 17.969 30.875 9.883 1 48.59 120 PHE A C 1
ATOM 940 O O . PHE A 1 120 ? 16.844 31.281 10.195 1 48.59 120 PHE A O 1
ATOM 947 N N . ARG A 1 121 ? 18.484 30.203 10.859 1 47.88 121 ARG A N 1
ATOM 948 C CA . ARG A 1 121 ? 18.641 30.844 12.164 1 47.88 121 ARG A CA 1
ATOM 949 C C . ARG A 1 121 ? 19.281 32.219 12.016 1 47.88 121 ARG A C 1
ATOM 951 O O . ARG A 1 121 ? 20.375 32.344 11.469 1 47.88 121 ARG A O 1
ATOM 958 N N . ARG A 1 122 ? 18.453 33.281 11.969 1 44.28 122 ARG A N 1
ATOM 959 C CA . ARG A 1 122 ? 18.75 34.688 12.203 1 44.28 122 ARG A CA 1
ATOM 960 C C . ARG A 1 122 ? 19.688 34.875 13.391 1 44.28 122 ARG A C 1
ATOM 962 O O . ARG A 1 122 ? 19.297 34.625 14.539 1 44.28 122 ARG A O 1
ATOM 969 N N . ASN A 1 123 ? 21 34.594 13.219 1 39.94 123 ASN A N 1
ATOM 970 C CA . ASN A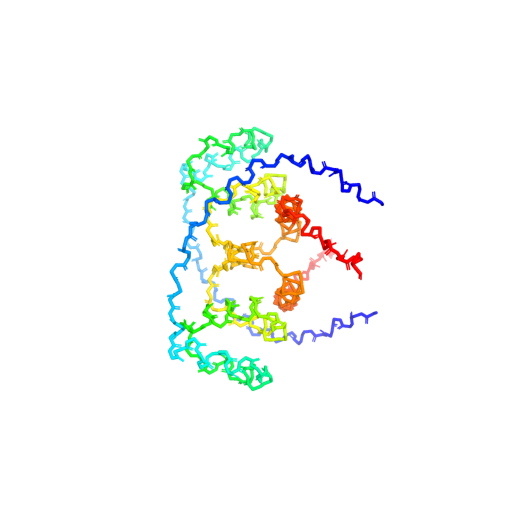 1 123 ? 21.953 35.188 14.141 1 39.94 123 ASN A CA 1
ATOM 971 C C . ASN A 1 123 ? 21.766 36.719 14.227 1 39.94 123 ASN A C 1
ATOM 973 O O . ASN A 1 123 ? 22.281 37.438 13.391 1 39.94 123 ASN A O 1
ATOM 977 N N . SER A 1 124 ? 20.609 37.312 14.234 1 30.36 124 SER A N 1
ATOM 978 C CA . SER A 1 124 ? 20.797 38.625 14.852 1 30.36 124 SER A CA 1
ATOM 979 C C . SER A 1 124 ? 21.062 38.5 16.344 1 30.36 124 SER A C 1
ATOM 981 O O . SER A 1 124 ? 20.531 37.594 17 1 30.36 124 SER A O 1
ATOM 983 N N . MET B 1 1 ? 26.828 2.607 4.605 1 23.11 1 MET B N 1
ATOM 984 C CA . MET B 1 1 ? 26.922 4.047 4.383 1 23.11 1 MET B CA 1
ATOM 985 C C . MET B 1 1 ? 26.203 4.441 3.102 1 23.11 1 MET B C 1
ATOM 987 O O . MET B 1 1 ? 26.641 4.117 2.002 1 23.11 1 MET B O 1
ATOM 991 N N . VAL B 1 2 ? 24.828 4.348 3.115 1 29.8 2 VAL B N 1
ATOM 992 C CA . VAL B 1 2 ? 23.859 4.539 2.035 1 29.8 2 VAL B CA 1
ATOM 993 C C . VAL B 1 2 ? 23.906 5.98 1.541 1 29.8 2 VAL B C 1
ATOM 995 O O . VAL B 1 2 ? 23.766 6.918 2.326 1 29.8 2 VAL B O 1
ATOM 998 N N . PHE B 1 3 ? 24.922 6.402 0.531 1 32.06 3 PHE B N 1
ATOM 999 C CA . PHE B 1 3 ? 25.266 7.66 -0.117 1 32.06 3 PHE B CA 1
ATOM 1000 C C . PHE B 1 3 ? 24.031 8.359 -0.654 1 32.06 3 PHE B C 1
ATOM 1002 O O . PHE B 1 3 ? 23.359 7.844 -1.561 1 32.06 3 PHE B O 1
ATOM 1009 N N . CYS B 1 4 ? 23.25 9.047 0.152 1 42.12 4 CYS B N 1
ATOM 1010 C CA . CYS B 1 4 ? 22.344 10.094 -0.316 1 42.12 4 CYS B CA 1
ATOM 1011 C C . CYS B 1 4 ? 23.031 11 -1.326 1 42.12 4 CYS B C 1
ATOM 1013 O O . CYS B 1 4 ? 23.938 11.742 -0.975 1 42.12 4 CYS B O 1
ATOM 1015 N N . GLN B 1 5 ? 23.406 10.57 -2.502 1 36.41 5 GLN B N 1
ATOM 1016 C CA . GLN B 1 5 ? 23.953 11.555 -3.434 1 36.41 5 GLN B CA 1
ATOM 1017 C C . GLN B 1 5 ? 23.078 12.805 -3.486 1 36.41 5 GLN B C 1
ATOM 1019 O O . GLN B 1 5 ? 21.844 12.711 -3.434 1 36.41 5 GLN B O 1
ATOM 1024 N N . GLN B 1 6 ? 23.766 14.023 -3.52 1 37.22 6 GLN B N 1
ATOM 1025 C CA . GLN B 1 6 ? 23.375 15.43 -3.639 1 37.22 6 GLN B CA 1
ATOM 1026 C C . GLN B 1 6 ? 22.266 15.609 -4.668 1 37.22 6 GLN B C 1
ATOM 1028 O O . GLN B 1 6 ? 22.406 15.211 -5.824 1 37.22 6 GLN B O 1
ATOM 1033 N N . CYS B 1 7 ? 20.984 15.43 -4.273 1 48.03 7 CYS B N 1
ATOM 1034 C CA . CYS B 1 7 ? 19.875 15.891 -5.102 1 48.03 7 CYS B CA 1
ATOM 1035 C C . CYS B 1 7 ? 20.203 17.234 -5.746 1 48.03 7 CYS B C 1
ATOM 1037 O O . CYS B 1 7 ? 20.625 18.172 -5.066 1 48.03 7 CYS B O 1
ATOM 1039 N N . PRO B 1 8 ? 20.672 17.328 -7.008 1 42.78 8 PRO B N 1
ATOM 1040 C CA . PRO B 1 8 ? 20.875 18.656 -7.602 1 42.78 8 PRO B CA 1
ATOM 1041 C C . PRO B 1 8 ? 19.75 19.625 -7.25 1 42.78 8 PRO B C 1
ATOM 1043 O O . PRO B 1 8 ? 18.594 19.203 -7.066 1 42.78 8 PRO B O 1
ATOM 1046 N N . ASP B 1 9 ? 20 20.75 -6.547 1 41.03 9 ASP B N 1
ATOM 1047 C CA . ASP B 1 9 ? 19.266 21.969 -6.188 1 41.03 9 ASP B CA 1
ATOM 1048 C C . ASP B 1 9 ? 18.5 22.516 -7.391 1 41.03 9 ASP B C 1
ATOM 1050 O O . ASP B 1 9 ? 19.047 23.312 -8.164 1 41.03 9 ASP B O 1
ATOM 1054 N N . GLN B 1 10 ? 18.109 21.859 -8.453 1 40.47 10 GLN B N 1
ATOM 1055 C CA . GLN B 1 10 ? 17.438 22.703 -9.445 1 40.47 10 GLN B CA 1
ATOM 1056 C C . GLN B 1 10 ? 16.297 23.5 -8.812 1 40.47 10 GLN B C 1
ATOM 1058 O O . GLN B 1 10 ? 15.414 22.922 -8.18 1 40.47 10 GLN B O 1
ATOM 1063 N N . ASP B 1 11 ? 16.531 24.766 -8.344 1 38.19 11 ASP B N 1
ATOM 1064 C CA . ASP B 1 11 ? 15.828 25.922 -7.816 1 38.19 11 ASP B CA 1
ATOM 1065 C C . ASP B 1 11 ? 14.531 26.172 -8.586 1 38.19 11 ASP B C 1
ATOM 1067 O O . ASP B 1 11 ? 13.922 27.234 -8.445 1 38.19 11 ASP B O 1
ATOM 1071 N N . ASP B 1 12 ? 14.305 25.734 -9.812 1 43.5 12 ASP B N 1
ATOM 1072 C CA . ASP B 1 12 ? 13.164 26.406 -10.445 1 43.5 12 ASP B CA 1
ATOM 1073 C C . ASP B 1 12 ? 11.891 26.203 -9.625 1 43.5 12 ASP B C 1
ATOM 1075 O O . ASP B 1 12 ? 11.117 25.281 -9.898 1 43.5 12 ASP B O 1
ATOM 1079 N N . SER B 1 13 ? 11.938 26.094 -8.328 1 43.28 13 SER B N 1
ATOM 1080 C CA . SER B 1 13 ? 10.68 25.984 -7.598 1 43.28 13 SER B CA 1
ATOM 1081 C C . SER B 1 13 ? 9.781 27.188 -7.855 1 43.28 13 SER B C 1
ATOM 1083 O O . SER B 1 13 ? 9.961 28.25 -7.246 1 43.28 13 SER B O 1
ATOM 1085 N N . SER B 1 14 ? 9.516 27.703 -9.086 1 40.94 14 SER B N 1
ATOM 1086 C CA . SER B 1 14 ? 8.352 28.578 -9.141 1 40.94 14 SER B CA 1
ATOM 1087 C C . SER B 1 14 ? 7.215 28.047 -8.273 1 40.94 14 SER B C 1
ATOM 1089 O O . SER B 1 14 ? 6.664 26.984 -8.547 1 40.94 14 SER B O 1
ATOM 1091 N N . GLU B 1 15 ? 7.297 28.219 -6.988 1 44.53 15 GLU B N 1
ATOM 1092 C CA . GLU B 1 15 ? 6.18 28.062 -6.062 1 44.53 15 GLU B CA 1
ATOM 1093 C C . GLU B 1 15 ? 4.875 28.547 -6.684 1 44.53 15 GLU B C 1
ATOM 1095 O O . GLU B 1 15 ? 4.723 29.75 -6.961 1 44.53 15 GLU B O 1
ATOM 1100 N N . GLU B 1 16 ? 4.344 28.109 -7.785 1 45.53 16 GLU B N 1
ATOM 1101 C CA . GLU B 1 16 ? 2.938 28.438 -7.996 1 45.53 16 GLU B CA 1
ATOM 1102 C C . GLU B 1 16 ? 2.18 28.516 -6.676 1 45.53 16 GLU B C 1
ATOM 1104 O O . GLU B 1 16 ? 2.158 27.547 -5.914 1 45.53 16 GLU B O 1
ATOM 1109 N N . ASP B 1 17 ? 2.215 29.609 -5.934 1 46.47 17 ASP B N 1
ATOM 1110 C CA . ASP B 1 17 ? 1.285 30 -4.879 1 46.47 17 ASP B CA 1
ATOM 1111 C C . ASP B 1 17 ? -0.112 29.453 -5.145 1 46.47 17 ASP B C 1
ATOM 1113 O O . ASP B 1 17 ? -0.896 30.047 -5.879 1 46.47 17 ASP B O 1
ATOM 1117 N N . THR B 1 18 ? -0.354 28.312 -5.703 1 50.59 18 THR B N 1
ATOM 1118 C CA . THR B 1 18 ? -1.743 27.875 -5.723 1 50.59 18 THR B CA 1
ATOM 1119 C C . THR B 1 18 ? -2.428 28.172 -4.391 1 50.59 18 THR B C 1
ATOM 1121 O O . THR B 1 18 ? -1.924 27.797 -3.33 1 50.59 18 THR B O 1
ATOM 1124 N N . MET B 1 19 ? -2.969 29.359 -4.184 1 50.75 19 MET B N 1
ATOM 1125 C CA . MET B 1 19 ? -3.898 29.672 -3.104 1 50.75 19 MET B CA 1
ATOM 1126 C C . MET B 1 19 ? -4.66 28.422 -2.662 1 50.75 19 MET B C 1
ATOM 1128 O O . MET B 1 19 ? -5.441 27.859 -3.432 1 50.75 19 MET B O 1
ATOM 1132 N N . GLU B 1 20 ? -4.117 27.516 -2.094 1 58 20 GLU B N 1
ATOM 1133 C CA . GLU B 1 20 ? -4.879 26.422 -1.494 1 58 20 GLU B CA 1
ATOM 1134 C C . GLU B 1 20 ? -6.09 26.953 -0.73 1 58 20 GLU B C 1
ATOM 1136 O O . GLU B 1 20 ? -5.945 27.75 0.2 1 58 20 GLU B O 1
ATOM 1141 N N . VAL B 1 21 ? -7.172 27.328 -1.384 1 58.44 21 VAL B N 1
ATOM 1142 C CA . VAL B 1 21 ? -8.438 27.719 -0.768 1 58.44 21 VAL B CA 1
ATOM 1143 C C . VAL B 1 21 ? -8.641 26.922 0.527 1 58.44 21 VAL B C 1
ATOM 1145 O O . VAL B 1 21 ? -8.562 25.703 0.534 1 58.44 21 VAL B O 1
ATOM 1148 N N . TYR B 1 22 ? -8.43 27.609 1.587 1 63.44 22 TYR B N 1
ATOM 1149 C CA . TYR B 1 22 ? -8.781 27.031 2.879 1 63.44 22 TYR B CA 1
ATOM 1150 C C . TYR B 1 22 ? -10.219 26.516 2.869 1 63.44 22 TYR B C 1
ATOM 1152 O O . TYR B 1 22 ? -11.148 27.25 2.516 1 63.44 22 TYR B O 1
ATOM 1160 N N . SER B 1 23 ? -10.453 25.297 2.658 1 76.81 23 SER B N 1
ATOM 1161 C CA . SER B 1 23 ? -11.766 24.719 2.918 1 76.81 23 SER B CA 1
ATOM 1162 C C . SER B 1 23 ? -11.922 24.344 4.387 1 76.81 23 SER B C 1
ATOM 1164 O O . SER B 1 23 ? -11.195 23.5 4.906 1 76.81 23 SER B O 1
ATOM 1166 N N . PRO B 1 24 ? -12.781 25.156 5.062 1 81 24 PRO B N 1
ATOM 1167 C CA . PRO B 1 24 ? -12.992 24.859 6.48 1 81 24 PRO B CA 1
ATOM 1168 C C . PRO B 1 24 ? -13.258 23.375 6.738 1 81 24 PRO B C 1
ATOM 1170 O O . PRO B 1 24 ? -13.836 22.688 5.895 1 81 24 PRO B O 1
ATOM 1173 N N . 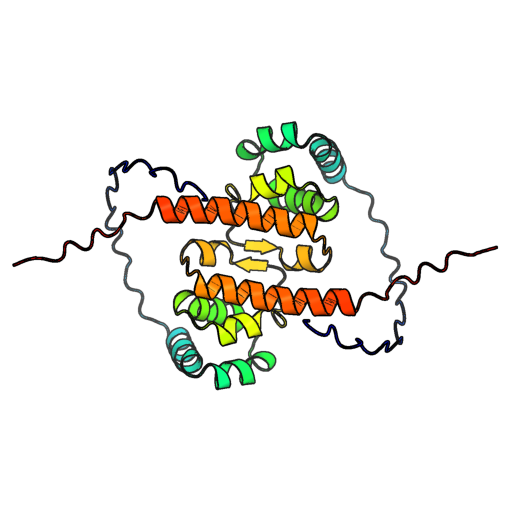PRO B 1 25 ? -12.641 22.938 7.883 1 82.5 25 PRO B N 1
ATOM 1174 C CA . PRO B 1 25 ? -12.883 21.531 8.211 1 82.5 25 PRO B CA 1
ATOM 1175 C C . PRO B 1 25 ? -14.367 21.219 8.445 1 82.5 25 PRO B C 1
ATOM 1177 O O . PRO B 1 25 ? -15.102 22.078 8.961 1 82.5 25 PRO B O 1
ATOM 1180 N N . THR B 1 26 ? -14.82 20.125 8.008 1 89.06 26 THR B N 1
ATOM 1181 C CA . THR B 1 26 ? -16.172 19.656 8.242 1 89.06 26 THR B CA 1
ATOM 1182 C C . THR B 1 26 ? -16.359 19.219 9.688 1 89.06 26 THR B C 1
ATOM 1184 O O . THR B 1 26 ? -15.367 18.984 10.398 1 89.06 26 THR B O 1
ATOM 1187 N N . LEU B 1 27 ? -17.562 19.172 10.156 1 90.94 27 LEU B N 1
ATOM 1188 C CA . LEU B 1 27 ? -17.859 18.656 11.484 1 90.94 27 LEU B CA 1
ATOM 1189 C C . LEU B 1 27 ? -17.297 17.234 11.648 1 90.94 27 LEU B C 1
ATOM 1191 O O . LEU B 1 27 ? -16.781 16.891 12.711 1 90.94 27 LEU B O 1
ATOM 1195 N N . GLN B 1 28 ? -17.438 16.547 10.516 1 92.06 28 GLN B N 1
ATOM 1196 C CA . GLN B 1 28 ? -16.922 15.188 10.547 1 92.06 28 GLN B CA 1
ATOM 1197 C C . GLN B 1 28 ? -15.406 15.172 10.742 1 92.06 28 GLN B C 1
ATOM 1199 O O . GLN B 1 28 ? -14.891 14.398 11.547 1 92.06 28 GLN B O 1
ATOM 1204 N N . SER B 1 29 ? -14.758 16.078 10.031 1 90.56 29 SER B N 1
ATOM 1205 C CA . SER B 1 29 ? -13.305 16.141 10.148 1 90.56 29 SER B CA 1
ATOM 1206 C C . SER B 1 29 ? -12.883 16.562 11.547 1 90.56 29 SER B C 1
ATOM 1208 O O . SER B 1 29 ? -11.93 16.016 12.109 1 90.56 29 SER B O 1
ATOM 1210 N N . LEU B 1 30 ? -13.594 17.5 12.148 1 91.88 30 LEU B N 1
ATOM 1211 C CA . LEU B 1 30 ? -13.281 17.938 13.5 1 91.88 30 LEU B CA 1
ATOM 1212 C C . LEU B 1 30 ? -13.547 16.828 14.516 1 91.88 30 LEU B C 1
ATOM 1214 O O . LEU B 1 30 ? -12.789 16.672 15.469 1 91.88 30 LEU B O 1
ATOM 1218 N N . ALA B 1 31 ? -14.656 16.156 14.289 1 94.38 31 ALA B N 1
ATOM 1219 C CA . ALA B 1 31 ? -14.992 15.039 15.18 1 94.38 31 ALA B CA 1
ATOM 1220 C C . ALA B 1 31 ? -13.914 13.961 15.141 1 94.38 31 ALA B C 1
ATOM 1222 O O . ALA B 1 31 ? -13.5 13.453 16.188 1 94.38 31 ALA B O 1
ATOM 1223 N N . ILE B 1 32 ? -13.414 13.68 14.039 1 94.69 32 ILE B N 1
ATOM 1224 C CA . ILE B 1 32 ? -12.375 12.664 13.875 1 94.69 32 ILE B CA 1
ATOM 1225 C C . ILE B 1 32 ? -11.086 13.133 14.539 1 94.69 32 ILE B C 1
ATOM 1227 O O . ILE B 1 32 ? -10.43 12.367 15.242 1 94.69 32 ILE B O 1
ATOM 1231 N N . GLN B 1 33 ? -10.797 14.391 14.336 1 94 33 GLN B N 1
ATOM 1232 C CA . GLN B 1 33 ? -9.586 14.938 14.945 1 94 33 GLN B CA 1
ATOM 1233 C C . GLN B 1 33 ? -9.656 14.859 16.469 1 94 33 GLN B C 1
ATOM 1235 O O . GLN B 1 33 ? -8.664 14.523 17.125 1 94 33 GLN B O 1
ATOM 1240 N N . ARG B 1 34 ? -10.781 15.133 16.984 1 94.75 34 ARG B N 1
ATOM 1241 C CA . ARG B 1 34 ? -10.953 15.047 18.422 1 94.75 34 ARG B CA 1
ATOM 1242 C C . ARG B 1 34 ? -10.82 13.609 18.906 1 94.75 34 ARG B C 1
ATOM 1244 O O . ARG B 1 34 ? -10.156 13.344 19.922 1 94.75 34 ARG B O 1
ATOM 1251 N N . LEU B 1 35 ? -11.484 12.719 18.219 1 95.31 35 LEU B N 1
ATOM 1252 C CA . LEU B 1 35 ? -11.406 11.305 18.562 1 95.31 35 LEU B CA 1
ATOM 1253 C C . LEU B 1 35 ? -9.961 10.82 18.547 1 95.31 35 LEU B C 1
ATOM 1255 O O . LEU B 1 35 ? -9.531 10.094 19.438 1 95.31 35 LEU B O 1
ATOM 1259 N N . LEU B 1 36 ? -9.141 11.273 17.578 1 97.06 36 LEU B N 1
ATOM 1260 C CA . LEU B 1 36 ? -7.773 10.812 17.375 1 97.06 36 LEU B CA 1
ATOM 1261 C C . LEU B 1 36 ? -6.855 11.328 18.469 1 97.06 36 LEU B C 1
ATOM 1263 O O . LEU B 1 36 ? -5.785 10.766 18.719 1 97.06 36 LEU B O 1
ATOM 1267 N N . ARG B 1 37 ? -7.254 12.344 19.094 1 96.5 37 ARG B N 1
ATOM 1268 C CA . ARG B 1 37 ? -6.469 12.836 20.219 1 96.5 37 ARG B CA 1
ATOM 1269 C C . ARG B 1 37 ? -6.504 11.859 21.391 1 96.5 37 ARG B C 1
ATOM 1271 O O . ARG B 1 37 ? -5.578 11.828 22.203 1 96.5 37 ARG B O 1
ATOM 1278 N N . GLU B 1 38 ? -7.52 11.094 21.422 1 96.12 38 GLU B N 1
ATOM 1279 C CA . GLU B 1 38 ? -7.637 9.992 22.375 1 96.12 38 GLU B CA 1
ATOM 1280 C C . GLU B 1 38 ? -7.547 8.641 21.672 1 96.12 38 GLU B C 1
ATOM 1282 O O . GLU B 1 38 ? -8.547 7.941 21.531 1 96.12 38 GLU B O 1
ATOM 1287 N N . GLU B 1 39 ? -6.371 8.211 21.266 1 96.44 39 GLU B N 1
ATOM 1288 C CA . GLU B 1 39 ? -6.156 7.059 20.391 1 96.44 39 GLU B CA 1
ATOM 1289 C C . GLU B 1 39 ? -6.711 5.781 21.016 1 96.44 39 GLU B C 1
ATOM 1291 O O . GLU B 1 39 ? -7.277 4.938 20.312 1 96.44 39 GLU B O 1
ATOM 1296 N N . ALA B 1 40 ? -6.48 5.742 22.359 1 95.69 40 ALA B N 1
ATOM 1297 C CA . ALA B 1 40 ? -6.977 4.539 23.016 1 95.69 40 ALA B CA 1
ATOM 1298 C C . ALA B 1 40 ? -8.477 4.383 22.812 1 95.69 40 ALA B C 1
ATOM 1300 O O . ALA B 1 40 ? -8.969 3.279 22.547 1 95.69 40 ALA B O 1
ATOM 1301 N N . LEU B 1 41 ? -9.172 5.438 22.969 1 95.5 41 LEU B N 1
ATOM 1302 C CA . LEU B 1 41 ? -10.609 5.418 22.75 1 95.5 41 LEU B CA 1
ATOM 1303 C C . LEU B 1 41 ? -10.938 5.113 21.297 1 95.5 41 LEU B C 1
ATOM 1305 O O . LEU B 1 41 ? -11.844 4.328 21.016 1 95.5 41 LEU B O 1
ATOM 1309 N N . ALA B 1 42 ? -10.273 5.734 20.422 1 96.94 42 ALA B N 1
ATOM 1310 C CA . ALA B 1 42 ? -10.484 5.52 18.984 1 96.94 42 ALA B CA 1
ATOM 1311 C C . ALA B 1 42 ? -10.258 4.059 18.609 1 96.94 42 ALA B C 1
ATOM 1313 O O . ALA B 1 42 ? -11.039 3.477 17.859 1 96.94 42 ALA B O 1
ATOM 1314 N N . ILE B 1 43 ? -9.227 3.455 19.109 1 97.94 43 ILE B N 1
ATOM 1315 C CA . ILE B 1 43 ? -8.883 2.064 18.828 1 97.94 43 ILE B CA 1
ATOM 1316 C C . ILE B 1 43 ? -9.977 1.143 19.359 1 97.94 43 ILE B C 1
ATOM 1318 O O . ILE B 1 43 ? -10.391 0.201 18.688 1 97.94 43 ILE B O 1
ATOM 1322 N N . SER B 1 44 ? -10.422 1.505 20.562 1 96.31 44 SER B N 1
ATOM 1323 C CA . SER B 1 44 ? -11.469 0.688 21.156 1 96.31 44 SER B CA 1
ATOM 1324 C C . SER B 1 44 ? -12.75 0.737 20.328 1 96.31 44 SER B C 1
ATOM 1326 O O . SER B 1 44 ? -13.539 -0.21 20.344 1 96.31 44 SER B O 1
ATOM 1328 N N . ALA B 1 45 ? -12.938 1.721 19.578 1 95.12 45 ALA B N 1
ATOM 1329 C CA . ALA B 1 45 ? -14.164 1.936 18.812 1 95.12 45 ALA B CA 1
ATOM 1330 C C . ALA B 1 45 ? -14.016 1.42 17.375 1 95.12 45 ALA B C 1
ATOM 1332 O O . ALA B 1 45 ? -14.984 1.376 16.625 1 95.12 45 ALA B O 1
ATOM 1333 N N . LEU B 1 46 ? -12.93 0.956 16.953 1 95.06 46 LEU B N 1
ATOM 1334 C CA . LEU B 1 46 ? -12.578 0.666 15.57 1 95.06 46 LEU B CA 1
ATOM 1335 C C . LEU B 1 46 ? -13.516 -0.38 14.984 1 95.06 46 LEU B C 1
ATOM 1337 O O . LEU B 1 46 ? -14.023 -0.211 13.867 1 95.06 46 LEU B O 1
ATOM 1341 N N . LYS B 1 47 ? -13.797 -1.446 15.727 1 92.25 47 LYS B N 1
ATOM 1342 C CA . LYS B 1 47 ? -14.609 -2.549 15.219 1 92.25 47 LYS B CA 1
ATOM 1343 C C . LYS B 1 47 ? -16.062 -2.139 15.078 1 92.25 47 LYS B C 1
ATOM 1345 O O . LYS B 1 47 ? -16.812 -2.744 14.305 1 92.25 47 LYS B O 1
ATOM 1350 N N . ASP B 1 48 ? -16.469 -1.094 15.773 1 94.06 48 ASP B N 1
ATOM 1351 C CA . ASP B 1 48 ? -17.859 -0.662 15.773 1 94.06 48 ASP B CA 1
ATOM 1352 C C . ASP B 1 48 ? -18.062 0.517 14.828 1 94.06 48 ASP B C 1
ATOM 1354 O O . ASP B 1 48 ? -19.203 0.925 14.578 1 94.06 48 ASP B O 1
ATOM 1358 N N . LEU B 1 49 ? -17.047 1.042 14.312 1 93.94 49 LEU B N 1
ATOM 1359 C CA . LEU B 1 49 ? -17.141 2.188 13.414 1 93.94 49 LEU B CA 1
ATOM 1360 C C . LEU B 1 49 ? -17.609 1.755 12.031 1 93.94 49 LEU B C 1
ATOM 1362 O O . LEU B 1 49 ? -17.203 0.703 11.531 1 93.94 49 LEU B O 1
ATOM 1366 N N . PRO B 1 50 ? -18.578 2.625 11.453 1 94.38 50 PRO B N 1
ATOM 1367 C CA . PRO B 1 50 ? -18.891 2.373 10.047 1 94.38 50 PRO B CA 1
ATOM 1368 C C . PRO B 1 50 ? -17.641 2.33 9.156 1 94.38 50 PRO B C 1
ATOM 1370 O O . PRO B 1 50 ? -16.75 3.17 9.297 1 94.38 50 PRO B O 1
ATOM 1373 N N . ASN B 1 51 ? -17.562 1.375 8.227 1 95.62 51 ASN B N 1
ATOM 1374 C CA . ASN B 1 51 ? -16.406 1.187 7.352 1 95.62 51 ASN B CA 1
ATOM 1375 C C . ASN B 1 51 ? -16.109 2.443 6.539 1 95.62 51 ASN B C 1
ATOM 1377 O O . ASN B 1 51 ? -14.945 2.74 6.258 1 95.62 51 ASN B O 1
ATOM 1381 N N . ARG B 1 52 ? -17.109 3.193 6.207 1 93.88 52 ARG B N 1
ATOM 1382 C CA . ARG B 1 52 ? -16.953 4.379 5.367 1 93.88 52 ARG B CA 1
ATOM 1383 C C . ARG B 1 52 ? -16.078 5.426 6.043 1 93.88 52 ARG B C 1
ATOM 1385 O O . ARG B 1 52 ? -15.508 6.289 5.375 1 93.88 52 ARG B O 1
ATOM 1392 N N . LEU B 1 53 ? -15.906 5.336 7.367 1 95 53 LEU B N 1
ATOM 1393 C CA . LEU B 1 53 ? -15.133 6.312 8.125 1 95 53 LEU B CA 1
ATOM 1394 C C . LEU B 1 53 ? -13.656 5.93 8.164 1 95 53 LEU B C 1
ATOM 1396 O O . LEU B 1 53 ? -12.797 6.77 8.445 1 95 53 LEU B O 1
ATOM 1400 N N . LEU B 1 54 ? -13.367 4.691 7.871 1 96.62 54 LEU B N 1
ATOM 1401 C CA . LEU B 1 54 ? -12.016 4.184 8.07 1 96.62 54 LEU B CA 1
ATOM 1402 C C . LEU B 1 54 ? -11.023 4.898 7.16 1 96.62 54 LEU B C 1
ATOM 1404 O O . LEU B 1 54 ? -9.969 5.348 7.617 1 96.62 54 LEU B O 1
ATOM 1408 N N . PRO B 1 55 ? -11.375 5.148 5.867 1 96.5 55 PRO B N 1
ATOM 1409 C CA . PRO B 1 55 ? -10.414 5.887 5.043 1 96.5 55 PRO B CA 1
ATOM 1410 C C . PRO B 1 55 ? -10.172 7.309 5.543 1 96.5 55 PRO B C 1
ATOM 1412 O O . PRO B 1 55 ? -9.047 7.805 5.484 1 96.5 55 PRO B O 1
ATOM 1415 N N . VAL B 1 56 ? -11.188 7.961 6.074 1 95.69 56 VAL B N 1
ATOM 1416 C CA . VAL B 1 56 ? -11.07 9.328 6.57 1 95.69 56 VAL B CA 1
ATOM 1417 C C . VAL B 1 56 ? -10.227 9.344 7.848 1 95.69 56 VAL B C 1
ATOM 1419 O O . VAL B 1 56 ? -9.352 10.195 8.008 1 95.69 56 VAL B O 1
ATOM 1422 N N . ILE B 1 57 ? -10.469 8.422 8.734 1 96.94 57 ILE B N 1
ATOM 1423 C CA . ILE B 1 57 ? -9.688 8.305 9.961 1 96.94 57 ILE B CA 1
ATOM 1424 C C . ILE B 1 57 ? -8.234 7.984 9.617 1 96.94 57 ILE B C 1
ATOM 1426 O O . ILE B 1 57 ? -7.316 8.57 10.195 1 96.94 57 ILE B O 1
ATOM 1430 N N . PHE B 1 58 ? -8.047 7.105 8.664 1 98 58 PHE B N 1
ATOM 1431 C CA . PHE B 1 58 ? -6.707 6.719 8.242 1 98 58 PHE B CA 1
ATOM 1432 C C . PHE B 1 58 ? -5.922 7.93 7.742 1 98 58 PHE B C 1
ATOM 1434 O O . PHE B 1 58 ? -4.777 8.141 8.141 1 98 58 PHE B O 1
ATOM 1441 N N . GLU B 1 59 ? -6.574 8.648 6.91 1 97.56 59 GLU B N 1
ATOM 1442 C CA . GLU B 1 59 ? -5.914 9.828 6.352 1 97.56 59 GLU B CA 1
ATOM 1443 C C . GLU B 1 59 ? -5.539 10.82 7.445 1 97.56 59 GLU B C 1
ATOM 1445 O O . GLU B 1 59 ? -4.395 11.281 7.508 1 97.56 59 GLU B O 1
ATOM 1450 N N . GLU B 1 60 ? -6.449 11.109 8.352 1 97 60 GLU B N 1
ATOM 1451 C CA . GLU B 1 60 ? -6.191 12.078 9.414 1 97 60 GLU B CA 1
ATOM 1452 C C . GLU B 1 60 ? -5.125 11.562 10.375 1 97 60 GLU B C 1
ATOM 1454 O O . GLU B 1 60 ? -4.258 12.328 10.812 1 97 60 GLU B O 1
ATOM 1459 N N . ALA B 1 61 ? -5.188 10.312 10.68 1 98.19 61 ALA B N 1
ATOM 1460 C CA . ALA B 1 61 ? -4.215 9.719 11.586 1 98.19 61 ALA B CA 1
ATOM 1461 C C . ALA B 1 61 ? -2.816 9.727 10.984 1 98.19 61 ALA B C 1
ATOM 1463 O O . ALA B 1 61 ? -1.833 9.992 11.68 1 98.19 61 ALA B O 1
ATOM 1464 N N . PHE B 1 62 ? -2.754 9.422 9.688 1 98.38 62 PHE B N 1
ATOM 1465 C CA . PHE B 1 62 ? -1.458 9.391 9.023 1 98.38 62 PHE B CA 1
ATOM 1466 C C . PHE B 1 62 ? -0.825 10.781 9 1 98.38 62 PHE B C 1
ATOM 1468 O O . PHE B 1 62 ? 0.343 10.938 9.367 1 98.38 62 PHE B O 1
ATOM 1475 N N . ILE B 1 63 ? -1.588 11.773 8.633 1 96.69 63 ILE B N 1
ATOM 1476 C CA . ILE B 1 63 ? -1.098 13.141 8.508 1 96.69 63 ILE B CA 1
ATOM 1477 C C . ILE B 1 63 ? -0.707 13.68 9.883 1 96.69 63 ILE B C 1
ATOM 1479 O O . ILE B 1 63 ? 0.335 14.32 10.031 1 96.69 63 ILE B O 1
ATOM 1483 N N . ALA B 1 64 ? -1.508 13.383 10.906 1 97.12 64 ALA B N 1
ATOM 1484 C CA . ALA B 1 64 ? -1.291 13.922 12.25 1 97.12 64 ALA B CA 1
ATOM 1485 C C . ALA B 1 64 ? -0.294 13.07 13.031 1 97.12 64 ALA B C 1
ATOM 1487 O O . ALA B 1 64 ? 0.174 13.469 14.094 1 97.12 64 ALA B O 1
ATOM 1488 N N . GLY B 1 65 ? 0.037 11.898 12.555 1 98.06 65 GLY B N 1
ATOM 1489 C CA . GLY B 1 65 ? 1.058 11.078 13.18 1 98.06 65 GLY B CA 1
ATOM 1490 C C . GLY B 1 65 ? 0.541 10.281 14.367 1 98.06 65 GLY B C 1
ATOM 1491 O O . GLY B 1 65 ? 1.242 10.125 15.367 1 98.06 65 GLY B O 1
ATOM 1492 N N . HIS B 1 66 ? -0.745 9.867 14.289 1 98.19 66 HIS B N 1
ATOM 1493 C CA . HIS B 1 66 ? -1.298 8.984 15.312 1 98.19 66 HIS B CA 1
ATOM 1494 C C . HIS B 1 66 ? -0.952 7.527 15.039 1 98.19 66 HIS B C 1
ATOM 1496 O O . HIS B 1 66 ? -1.722 6.816 14.383 1 98.19 66 HIS B O 1
ATOM 1502 N N . THR B 1 67 ? 0.078 7.008 15.508 1 98.44 67 THR B N 1
ATOM 1503 C CA . THR B 1 67 ? 0.707 5.77 15.07 1 98.44 67 THR B CA 1
ATOM 1504 C C . THR B 1 67 ? 0.009 4.559 15.68 1 98.44 67 THR B C 1
ATOM 1506 O O . THR B 1 67 ? -0.104 3.51 15.047 1 98.44 67 THR B O 1
ATOM 1509 N N . LYS B 1 68 ? -0.42 4.707 16.906 1 98.44 68 LYS B N 1
ATOM 1510 C CA . LYS B 1 68 ? -1.034 3.553 17.562 1 98.44 68 LYS B CA 1
ATOM 1511 C C . LYS B 1 68 ? -2.283 3.1 16.812 1 98.44 68 LYS B C 1
ATOM 1513 O O . LYS B 1 68 ? -2.457 1.907 16.547 1 98.44 68 LYS B O 1
ATOM 1518 N N . ILE B 1 69 ? -3.123 4.059 16.484 1 98.5 69 ILE B N 1
ATOM 1519 C CA . ILE B 1 69 ? -4.355 3.68 15.805 1 98.5 69 ILE B CA 1
ATOM 1520 C C . ILE B 1 69 ? -4.031 3.223 14.383 1 98.5 69 ILE B C 1
ATOM 1522 O O . ILE B 1 69 ? -4.684 2.318 13.852 1 98.5 69 ILE B O 1
ATOM 1526 N N . LEU B 1 70 ? -3.061 3.822 13.688 1 98.44 70 LEU B N 1
ATOM 1527 C CA . LEU B 1 70 ? -2.646 3.381 12.359 1 98.44 70 LEU B CA 1
ATOM 1528 C C . LEU B 1 70 ? -2.254 1.908 12.375 1 98.44 70 LEU B C 1
ATOM 1530 O O . LEU B 1 70 ? -2.689 1.138 11.516 1 98.44 70 LEU B O 1
ATOM 1534 N N . THR B 1 71 ? -1.458 1.545 13.336 1 98.56 71 THR B N 1
ATOM 1535 C CA . THR B 1 71 ? -1.042 0.156 13.492 1 98.56 71 THR B CA 1
ATOM 1536 C C . THR B 1 71 ? -2.252 -0.75 13.711 1 98.56 71 THR B C 1
ATOM 1538 O O . THR B 1 71 ? -2.348 -1.819 13.102 1 98.56 71 THR B O 1
ATOM 1541 N N . ALA B 1 72 ? -3.135 -0.275 14.523 1 98.12 72 ALA B N 1
ATOM 1542 C CA . ALA B 1 72 ? -4.293 -1.076 14.914 1 98.12 72 ALA B CA 1
ATOM 1543 C C . ALA B 1 72 ? -5.293 -1.185 13.766 1 98.12 72 ALA B C 1
ATOM 1545 O O . ALA B 1 72 ? -6.055 -2.15 13.68 1 98.12 72 ALA B O 1
ATOM 1546 N N . MET B 1 73 ? -5.359 -0.281 12.844 1 97.88 73 MET B N 1
ATOM 1547 C CA . MET B 1 73 ? -6.359 -0.226 11.773 1 97.88 73 MET B CA 1
ATOM 1548 C C . MET B 1 73 ? -6.055 -1.252 10.688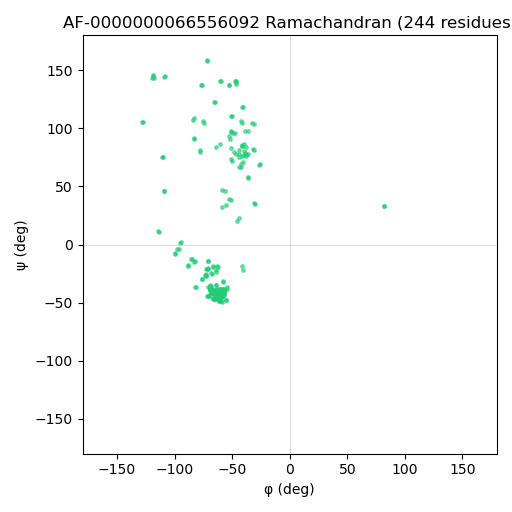 1 97.88 73 MET B C 1
ATOM 1550 O O . MET B 1 73 ? -6.973 -1.827 10.102 1 97.88 73 MET B O 1
ATOM 1554 N N . ILE B 1 74 ? -4.793 -1.568 10.5 1 97.56 74 ILE B N 1
ATOM 1555 C CA . ILE B 1 74 ? -4.352 -2.34 9.336 1 97.56 74 ILE B CA 1
ATOM 1556 C C . ILE B 1 74 ? -4.914 -3.758 9.422 1 97.56 74 ILE B C 1
ATOM 1558 O O . ILE B 1 74 ? -5.508 -4.254 8.461 1 97.56 74 ILE B O 1
ATOM 1562 N N . PRO B 1 75 ? -4.852 -4.43 10.555 1 95.44 75 PRO B N 1
ATOM 1563 C CA . PRO B 1 75 ? -5.363 -5.801 10.617 1 95.44 75 PRO B CA 1
ATOM 1564 C C . PRO B 1 75 ? -6.879 -5.879 10.438 1 95.44 75 PRO B C 1
ATOM 1566 O O . PRO B 1 75 ? -7.414 -6.941 10.117 1 95.44 75 PRO B O 1
ATOM 1569 N N . VAL B 1 76 ? -7.562 -4.809 10.633 1 94.81 76 VAL B N 1
ATOM 1570 C CA . VAL B 1 76 ? -9.016 -4.852 10.547 1 94.81 76 VAL B CA 1
ATOM 1571 C C . VAL B 1 76 ? -9.484 -4.023 9.352 1 94.81 76 VAL B C 1
ATOM 1573 O O . VAL B 1 76 ? -10.68 -3.721 9.227 1 94.81 76 VAL B O 1
ATOM 1576 N N . TRP B 1 77 ? -8.656 -3.605 8.5 1 95.81 77 TRP B N 1
ATOM 1577 C CA . TRP B 1 77 ? -8.969 -2.807 7.32 1 95.81 77 TRP B CA 1
ATOM 1578 C C . TRP B 1 77 ? -9.836 -3.596 6.344 1 95.81 77 TRP B C 1
ATOM 1580 O O . TRP B 1 77 ? -9.391 -4.609 5.793 1 95.81 77 TRP B O 1
ATOM 1590 N N . PRO B 1 78 ? -11.016 -3.125 5.965 1 94.69 78 PRO B N 1
ATOM 1591 C CA . PRO B 1 78 ? -11.992 -3.939 5.234 1 94.69 78 PRO B CA 1
ATOM 1592 C C . PRO B 1 78 ? -11.906 -3.744 3.721 1 94.69 78 PRO B C 1
ATOM 1594 O O . PRO B 1 78 ? -12.672 -4.352 2.971 1 94.69 78 PRO B O 1
ATOM 1597 N N . PHE B 1 79 ? -11.016 -2.943 3.189 1 95.38 79 PHE B N 1
ATOM 1598 C CA . PHE B 1 79 ? -10.938 -2.617 1.771 1 95.38 79 PHE B CA 1
ATOM 1599 C C . PHE B 1 79 ? -9.727 -3.279 1.126 1 95.38 79 PHE B C 1
ATOM 1601 O O . PHE B 1 79 ? -8.68 -3.43 1.765 1 95.38 79 PHE B O 1
ATOM 1608 N N . PRO B 1 80 ? -9.914 -3.656 -0.069 1 95.38 80 PRO B N 1
ATOM 1609 C CA . PRO B 1 80 ? -8.781 -4.277 -0.761 1 95.38 80 PRO B CA 1
ATOM 1610 C C . PRO B 1 80 ? -7.684 -3.277 -1.112 1 95.38 80 PRO B C 1
ATOM 1612 O O . PRO B 1 80 ? -6.555 -3.676 -1.414 1 95.38 80 PRO B O 1
ATOM 1615 N N . TYR B 1 81 ? -7.926 -1.993 -1.057 1 95.88 81 TYR B N 1
ATOM 1616 C CA . TYR B 1 81 ? -6.988 -0.97 -1.505 1 95.88 81 TYR B CA 1
ATOM 1617 C C . TYR B 1 81 ? -6.582 -0.057 -0.354 1 95.88 81 TYR B C 1
ATOM 1619 O O . TYR B 1 81 ? -7.371 0.185 0.562 1 95.88 81 TYR B O 1
ATOM 1627 N N . LEU B 1 82 ? -5.379 0.411 -0.335 1 96.19 82 LEU B N 1
ATOM 1628 C CA . LEU B 1 82 ? -4.852 1.434 0.561 1 96.19 82 LEU B CA 1
ATOM 1629 C C . LEU B 1 82 ? -4.359 2.645 -0.225 1 96.19 82 LEU B C 1
ATOM 1631 O O . LEU B 1 82 ? -3.848 2.502 -1.338 1 96.19 82 LEU B O 1
ATOM 1635 N N . SER B 1 83 ? -4.547 3.789 0.283 1 96.31 83 SER B N 1
ATOM 1636 C CA . SER B 1 83 ? -4.172 5.043 -0.363 1 96.31 83 SER B CA 1
ATOM 1637 C C . SER B 1 83 ? -2.676 5.305 -0.228 1 96.31 83 SER B C 1
ATOM 1639 O O . SER B 1 83 ? -2.26 6.156 0.559 1 96.31 83 SER B O 1
ATOM 1641 N N . VAL B 1 84 ? -1.829 4.738 -1.013 1 95.75 84 VAL B N 1
ATOM 1642 C CA . VAL B 1 84 ? -0.382 4.926 -0.967 1 95.75 84 VAL B CA 1
ATOM 1643 C C . VAL B 1 84 ? -0.03 6.34 -1.415 1 95.75 84 VAL B C 1
ATOM 1645 O O . VAL B 1 84 ? 0.889 6.961 -0.872 1 95.75 84 VAL B O 1
ATOM 1648 N N . GLY B 1 85 ? -0.831 6.793 -2.369 1 94.88 85 GLY B N 1
ATOM 1649 C CA . GLY B 1 85 ? -0.613 8.164 -2.809 1 94.88 85 GLY B CA 1
ATOM 1650 C C . GLY B 1 85 ? -0.729 9.18 -1.686 1 94.88 85 GLY B C 1
ATOM 1651 O O . GLY B 1 85 ? 0.07 10.109 -1.601 1 94.88 85 GLY B O 1
ATOM 1652 N N . LEU B 1 86 ? -1.746 9 -0.893 1 96.62 86 LEU B N 1
ATOM 1653 C CA . LEU B 1 86 ? -1.927 9.867 0.265 1 96.62 86 LEU B CA 1
ATOM 1654 C C . LEU B 1 86 ? -0.705 9.82 1.177 1 96.62 86 LEU B C 1
ATOM 1656 O O . LEU B 1 86 ? -0.236 10.859 1.648 1 96.62 86 LEU B O 1
ATOM 1660 N N . MET B 1 87 ? -0.132 8.633 1.391 1 96.75 87 MET B N 1
ATOM 1661 C CA . MET B 1 87 ? 1.003 8.453 2.291 1 96.75 87 MET B CA 1
ATOM 1662 C C . MET B 1 87 ? 2.258 9.109 1.727 1 96.75 87 MET B C 1
ATOM 1664 O O . MET B 1 87 ? 3.006 9.766 2.457 1 96.75 87 MET B O 1
ATOM 1668 N N . ILE B 1 88 ? 2.412 9.016 0.48 1 94.25 88 ILE B N 1
ATOM 1669 C CA . ILE B 1 88 ? 3.586 9.586 -0.172 1 94.25 88 ILE B CA 1
ATOM 1670 C C . ILE B 1 88 ? 3.484 11.109 -0.177 1 94.25 88 ILE B C 1
ATOM 1672 O O . ILE B 1 88 ? 4.465 11.805 0.099 1 94.25 88 ILE B O 1
ATOM 1676 N N . LYS B 1 89 ? 2.299 11.578 -0.517 1 94.19 89 LYS B N 1
ATOM 1677 C CA . LYS B 1 89 ? 2.086 13.023 -0.532 1 94.19 89 LYS B CA 1
ATOM 1678 C C . LYS B 1 89 ? 2.314 13.625 0.852 1 94.19 89 LYS B C 1
ATOM 1680 O O . LYS B 1 89 ? 2.814 14.75 0.972 1 94.19 89 LYS B O 1
ATOM 1685 N N . ASN B 1 90 ? 1.896 12.906 1.858 1 95.75 90 ASN B N 1
ATOM 1686 C CA . ASN B 1 90 ? 2.027 13.367 3.238 1 95.75 90 ASN B CA 1
ATOM 1687 C C . ASN B 1 90 ? 3.082 12.562 3.996 1 95.75 90 ASN B C 1
ATOM 1689 O O . ASN B 1 90 ? 2.838 12.109 5.113 1 95.75 90 ASN B O 1
ATOM 1693 N N . LEU B 1 91 ? 4.168 12.375 3.418 1 95.25 91 LEU B N 1
ATOM 1694 C CA . LEU B 1 91 ? 5.207 11.484 3.916 1 95.25 91 LEU B CA 1
ATOM 1695 C C . LEU B 1 91 ? 5.527 11.781 5.379 1 95.25 91 LEU B C 1
ATOM 1697 O O . LEU B 1 91 ? 6 12.867 5.707 1 95.25 91 LEU B O 1
ATOM 1701 N N . ASN B 1 92 ? 5.184 10.914 6.215 1 96.38 92 ASN B N 1
ATOM 1702 C CA . ASN B 1 92 ? 5.504 10.836 7.637 1 96.38 92 ASN B CA 1
ATOM 1703 C C . ASN B 1 92 ? 6.086 9.469 8 1 96.38 92 ASN B C 1
ATOM 1705 O O . ASN B 1 92 ? 5.359 8.469 8.039 1 96.38 92 ASN B O 1
ATOM 1709 N N . LEU B 1 93 ? 7.344 9.422 8.219 1 94.88 93 LEU B N 1
ATOM 1710 C CA . LEU B 1 93 ? 8.07 8.172 8.375 1 94.88 93 LEU B CA 1
ATOM 1711 C C . LEU B 1 93 ? 7.574 7.402 9.594 1 94.88 93 LEU B C 1
ATOM 1713 O O . LEU B 1 93 ? 7.512 6.172 9.57 1 94.88 93 LEU B O 1
ATOM 1717 N N . ASP B 1 94 ? 7.258 8.117 10.664 1 97.69 94 ASP B N 1
ATOM 1718 C CA . ASP B 1 94 ? 6.723 7.453 11.844 1 97.69 94 ASP B CA 1
ATOM 1719 C C . ASP B 1 94 ? 5.375 6.797 11.539 1 97.69 94 ASP B C 1
ATOM 1721 O O . ASP B 1 94 ? 5.129 5.66 11.953 1 97.69 94 ASP B O 1
ATOM 1725 N N . SER B 1 95 ? 4.512 7.5 10.773 1 98.62 95 SER B N 1
ATOM 1726 C CA . SER B 1 95 ? 3.207 6.977 10.391 1 98.62 95 SER B CA 1
ATOM 1727 C C . SER B 1 95 ? 3.346 5.801 9.43 1 98.62 95 SER B C 1
ATOM 1729 O O . SER B 1 95 ? 2.621 4.809 9.547 1 98.62 95 SER B O 1
ATOM 1731 N N . LEU B 1 96 ? 4.281 5.922 8.516 1 97.81 96 LEU B N 1
ATOM 1732 C CA . LEU B 1 96 ? 4.52 4.832 7.574 1 97.81 96 LEU B CA 1
ATOM 1733 C C . LEU B 1 96 ? 4.992 3.58 8.305 1 97.81 96 LEU B C 1
ATOM 1735 O O . LEU B 1 96 ? 4.539 2.473 8.008 1 97.81 96 LEU B O 1
ATOM 1739 N N . LYS B 1 97 ? 5.895 3.76 9.188 1 97.81 97 LYS B N 1
ATOM 1740 C CA . LYS B 1 97 ? 6.367 2.65 10.008 1 97.81 97 LYS B CA 1
ATOM 1741 C C . LYS B 1 97 ? 5.215 1.992 10.766 1 97.81 97 LYS B C 1
ATOM 1743 O O . LYS B 1 97 ? 5.145 0.764 10.852 1 97.81 97 LYS B O 1
ATOM 1748 N N . ALA B 1 98 ? 4.352 2.758 11.305 1 98.69 98 ALA B N 1
ATOM 1749 C CA . ALA B 1 98 ? 3.191 2.25 12.031 1 98.69 98 ALA B CA 1
ATOM 1750 C C . ALA B 1 98 ? 2.299 1.408 11.125 1 98.69 98 ALA B C 1
ATOM 1752 O O . ALA B 1 98 ? 1.828 0.34 11.523 1 98.69 98 ALA B O 1
ATOM 1753 N N . VAL B 1 99 ? 2.039 1.848 9.898 1 98.44 99 VAL B N 1
ATOM 1754 C CA . VAL B 1 99 ? 1.246 1.112 8.922 1 98.44 99 VAL B CA 1
ATOM 1755 C C . VAL B 1 99 ? 1.912 -0.228 8.617 1 98.44 99 VAL B C 1
ATOM 1757 O O . VAL B 1 99 ? 1.241 -1.262 8.555 1 98.44 99 VAL B O 1
ATOM 1760 N N . LEU B 1 100 ? 3.211 -0.237 8.477 1 97.69 100 LEU B N 1
ATOM 176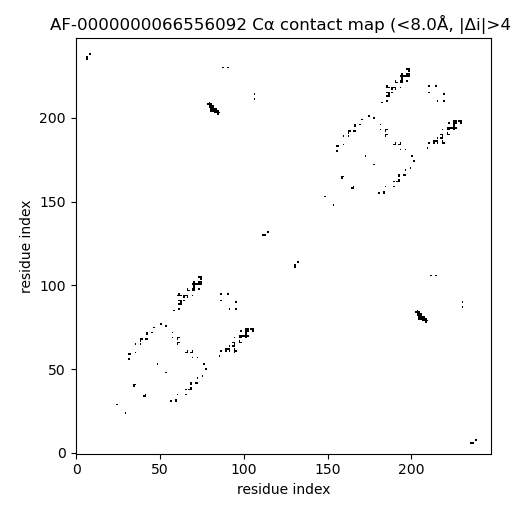1 C CA . LEU B 1 100 ? 3.959 -1.451 8.164 1 97.69 100 LEU B CA 1
ATOM 1762 C C . LEU B 1 100 ? 3.93 -2.42 9.344 1 97.69 100 LEU B C 1
ATOM 1764 O O . LEU B 1 100 ? 3.896 -3.637 9.148 1 97.69 100 LEU B O 1
ATOM 1768 N N . GLU B 1 101 ? 3.994 -1.854 10.523 1 98.31 101 GLU B N 1
ATOM 1769 C CA . GLU B 1 101 ? 3.848 -2.697 11.703 1 98.31 101 GLU B CA 1
ATOM 1770 C C . GLU B 1 101 ? 2.48 -3.375 11.734 1 98.31 101 GLU B C 1
ATOM 1772 O O . GLU B 1 101 ? 2.373 -4.555 12.07 1 98.31 101 GLU B O 1
ATOM 1777 N N . GLY B 1 102 ? 1.434 -2.65 11.453 1 98.19 102 GLY B N 1
ATOM 1778 C CA . GLY B 1 102 ? 0.12 -3.258 11.312 1 98.19 102 GLY B CA 1
ATOM 1779 C C . GLY B 1 102 ? 0.069 -4.34 10.25 1 98.19 102 GLY B C 1
ATOM 1780 O O . GLY B 1 102 ? -0.539 -5.395 10.461 1 98.19 102 GLY B O 1
ATOM 1781 N N . LEU B 1 103 ? 0.717 -4.043 9.117 1 96.88 103 LEU B N 1
ATOM 1782 C CA . LEU B 1 103 ? 0.797 -5.027 8.047 1 96.88 103 LEU B CA 1
ATOM 1783 C C . LEU B 1 103 ? 1.497 -6.297 8.523 1 96.88 103 LEU B C 1
ATOM 1785 O O . LEU B 1 103 ? 1.062 -7.406 8.211 1 96.88 103 LEU B O 1
ATOM 1789 N N . ASP B 1 104 ? 2.545 -6.156 9.266 1 96.12 104 ASP B N 1
ATOM 1790 C CA . ASP B 1 104 ? 3.271 -7.289 9.836 1 96.12 104 ASP B CA 1
ATOM 1791 C C . ASP B 1 104 ? 2.359 -8.141 10.711 1 96.12 104 ASP B C 1
ATOM 1793 O O . ASP B 1 104 ? 2.4 -9.375 10.641 1 96.12 104 ASP B O 1
ATOM 1797 N N . LEU B 1 105 ? 1.567 -7.535 11.492 1 96.38 105 LEU B N 1
ATOM 1798 C CA . LEU B 1 105 ? 0.62 -8.25 12.344 1 96.38 105 LEU B CA 1
ATOM 1799 C C . LEU B 1 105 ? -0.38 -9.031 11.5 1 96.38 105 LEU B C 1
ATOM 1801 O O . LEU B 1 105 ? -0.676 -10.195 11.797 1 96.38 105 LEU B O 1
ATOM 1805 N N . LEU B 1 106 ? -0.835 -8.398 10.516 1 95.06 106 LEU B N 1
ATOM 1806 C CA . LEU B 1 106 ? -1.781 -9.039 9.602 1 95.06 106 LEU B CA 1
ATOM 1807 C C . LEU B 1 106 ? -1.146 -10.25 8.922 1 95.06 106 LEU B C 1
ATOM 1809 O O . LEU B 1 106 ? -1.748 -11.32 8.875 1 95.06 106 LEU B O 1
ATOM 1813 N N . ILE B 1 107 ? 0.053 -10.07 8.391 1 93.94 107 ILE B N 1
ATOM 1814 C CA . ILE B 1 107 ? 0.782 -11.117 7.688 1 93.94 107 ILE B CA 1
ATOM 1815 C C . ILE B 1 107 ? 1.095 -12.266 8.641 1 93.94 107 ILE B C 1
ATOM 1817 O O . ILE B 1 107 ? 0.945 -13.438 8.289 1 93.94 107 ILE B O 1
ATOM 1821 N N . SER B 1 108 ? 1.545 -11.953 9.828 1 93.88 108 SER B N 1
ATOM 1822 C CA . SER B 1 108 ? 1.873 -12.961 10.828 1 93.88 108 SER B CA 1
ATOM 1823 C C . SER B 1 108 ? 0.667 -13.836 11.148 1 93.88 108 SER B C 1
ATOM 1825 O O . SER B 1 108 ? 0.8 -15.055 11.297 1 93.88 108 SER B O 1
ATOM 1827 N N . ARG B 1 109 ? -0.441 -13.242 11.188 1 90.69 109 ARG B N 1
ATOM 1828 C CA . ARG B 1 109 ? -1.67 -13.977 11.461 1 90.69 109 ARG B CA 1
ATOM 1829 C C . ARG B 1 109 ? -2.033 -14.891 10.289 1 90.69 109 ARG B C 1
ATOM 1831 O O . ARG B 1 109 ? -2.492 -16.016 10.492 1 90.69 109 ARG B O 1
ATOM 1838 N N . LYS B 1 110 ? -1.826 -14.414 9.141 1 85.44 110 LYS B N 1
ATOM 1839 C CA . LYS B 1 110 ? -2.137 -15.188 7.941 1 85.44 110 LYS B CA 1
ATOM 1840 C C . LYS B 1 110 ? -1.189 -16.375 7.797 1 85.44 110 LYS B C 1
ATOM 1842 O O . LYS B 1 110 ? -1.612 -17.469 7.422 1 85.44 110 LYS B O 1
ATOM 1847 N N . VAL B 1 111 ? 0.086 -16.172 8.086 1 85.5 111 VAL B N 1
ATOM 1848 C CA . VAL B 1 111 ? 1.099 -17.219 7.953 1 85.5 111 VAL B CA 1
ATOM 1849 C C . VAL B 1 111 ? 0.869 -18.297 9.008 1 85.5 111 VAL B C 1
ATOM 1851 O O . VAL B 1 111 ? 1.039 -19.484 8.734 1 85.5 111 VAL B O 1
ATOM 1854 N N . CYS B 1 112 ? 0.479 -17.859 10.086 1 84.69 112 CYS B N 1
ATOM 1855 C CA . CYS B 1 112 ? 0.246 -18.797 11.18 1 84.69 112 CYS B CA 1
ATOM 1856 C C . CYS B 1 112 ? -1.012 -19.625 10.938 1 84.69 112 CYS B C 1
ATOM 1858 O O . CYS B 1 112 ? -1.157 -20.719 11.484 1 84.69 112 CYS B O 1
ATOM 1860 N N . SER B 1 113 ? -1.903 -19.094 10.234 1 78.44 113 SER B N 1
ATOM 1861 C CA . SER B 1 113 ? -3.154 -19.797 9.953 1 78.44 113 SER B CA 1
ATOM 1862 C C . SER B 1 113 ? -2.992 -20.766 8.797 1 78.44 113 SER B C 1
ATOM 1864 O O . SER B 1 113 ? -3.896 -21.562 8.516 1 78.44 113 SER B O 1
ATOM 1866 N N . ARG B 1 114 ? -1.95 -20.672 8.047 1 71.5 114 ARG B N 1
ATOM 1867 C CA . ARG B 1 114 ? -1.729 -21.594 6.934 1 71.5 114 ARG B CA 1
ATOM 1868 C C . ARG B 1 114 ? -1.287 -22.969 7.438 1 71.5 114 ARG B C 1
ATOM 1870 O O . ARG B 1 114 ? -0.337 -23.062 8.219 1 71.5 114 ARG B O 1
ATOM 1877 N N . PRO B 1 115 ? -2.242 -23.922 7.387 1 60.62 115 PRO B N 1
ATOM 1878 C CA . PRO B 1 115 ? -1.839 -25.266 7.812 1 60.62 115 PRO B CA 1
ATOM 1879 C C . PRO B 1 115 ? -0.459 -25.656 7.293 1 60.62 115 PRO B C 1
ATOM 1881 O O . PRO B 1 115 ? -0.092 -25.297 6.172 1 60.62 115 PRO B O 1
ATOM 1884 N N . ARG B 1 116 ? 0.479 -25.609 8.211 1 56.19 116 ARG B N 1
ATOM 1885 C CA . ARG B 1 116 ? 1.769 -26.172 7.824 1 56.19 116 ARG B CA 1
ATOM 1886 C C . ARG B 1 116 ? 1.587 -27.422 6.953 1 56.19 116 ARG B C 1
ATOM 1888 O O . ARG B 1 116 ? 0.868 -28.344 7.328 1 56.19 116 ARG B O 1
ATOM 1895 N N . LYS B 1 117 ? 1.385 -27.234 5.625 1 54.06 117 LYS B N 1
ATOM 1896 C CA . LYS B 1 117 ? 1.421 -28.453 4.816 1 54.06 117 LYS B CA 1
ATOM 1897 C C . LYS B 1 117 ? 2.473 -29.438 5.34 1 54.06 117 LYS B C 1
ATOM 1899 O O . LYS B 1 117 ? 3.666 -29.125 5.352 1 54.06 117 LYS B O 1
ATOM 1904 N N . ASN B 1 118 ? 2.172 -30.125 6.383 1 48.09 118 ASN B N 1
ATOM 1905 C CA . ASN B 1 118 ? 2.963 -31.281 6.773 1 48.09 118 ASN B CA 1
ATOM 1906 C C . ASN B 1 118 ? 3.412 -32.094 5.559 1 48.09 118 ASN B C 1
ATOM 1908 O O . ASN B 1 118 ? 2.584 -32.562 4.781 1 48.09 118 ASN B O 1
ATOM 1912 N N . SER B 1 119 ? 4.395 -31.625 4.941 1 48.41 119 SER B N 1
ATOM 1913 C CA . SER B 1 119 ? 5.074 -32.5 4.004 1 48.41 119 SER B CA 1
ATOM 1914 C C . SER B 1 119 ? 5.23 -33.906 4.59 1 48.41 119 SER B C 1
ATOM 1916 O O . SER B 1 119 ? 6.023 -34.125 5.508 1 48.41 119 SER B O 1
ATOM 1918 N N . PHE B 1 120 ? 4.223 -34.719 4.793 1 48.34 120 PHE B N 1
ATOM 1919 C CA . PHE B 1 120 ? 4.395 -36.156 4.965 1 48.34 120 PHE B CA 1
ATOM 1920 C C . PHE B 1 120 ? 5.238 -36.719 3.838 1 48.34 120 PHE B C 1
ATOM 1922 O O . PHE B 1 120 ? 4.797 -36.781 2.688 1 48.34 120 PHE B O 1
ATOM 1929 N N . ARG B 1 121 ? 6.5 -36.469 3.846 1 48.47 121 ARG B N 1
ATOM 1930 C CA . ARG B 1 121 ? 7.387 -37.375 3.121 1 48.47 121 ARG B CA 1
ATOM 1931 C C . ARG B 1 121 ? 7.102 -38.812 3.482 1 48.47 121 ARG B C 1
ATOM 1933 O O . ARG B 1 121 ? 7.191 -39.188 4.652 1 48.47 121 ARG B O 1
ATOM 1940 N N . ARG B 1 122 ? 6.312 -39.469 2.688 1 44.72 122 ARG B N 1
ATOM 1941 C CA . ARG B 1 122 ? 6.156 -40.906 2.557 1 44.72 122 ARG B CA 1
ATOM 1942 C C . ARG B 1 122 ? 7.516 -41.594 2.484 1 44.72 122 ARG B C 1
ATOM 1944 O O . ARG B 1 122 ? 8.258 -41.438 1.518 1 44.72 122 ARG B O 1
ATOM 1951 N N . ASN B 1 123 ? 8.195 -41.75 3.65 1 40.72 123 ASN B N 1
ATOM 1952 C CA . ASN B 1 123 ? 9.18 -42.812 3.715 1 40.72 123 ASN B CA 1
ATOM 1953 C C . ASN B 1 123 ? 8.594 -44.156 3.26 1 40.72 123 ASN B C 1
ATOM 1955 O O . ASN B 1 123 ? 7.781 -44.75 3.967 1 40.72 123 ASN B O 1
ATOM 1959 N N . SER B 1 124 ? 7.762 -44.312 2.283 1 30.92 124 SER B N 1
ATOM 1960 C CA . SER B 1 124 ? 7.836 -45.688 1.827 1 30.92 124 SER B CA 1
ATOM 1961 C C . SER B 1 124 ? 9.141 -45.969 1.081 1 30.92 124 SER B C 1
ATOM 1963 O O . SER B 1 124 ? 9.688 -45.062 0.438 1 30.92 124 SER B O 1
#

InterPro domains:
  IPR050694 LRRC14/PRAME [PTHR14224] (19-114)
  IPR060378 PRAME-like, N-terminal domain [PF27091] (24-117)

pLDDT: mean 81.69, std 22.71, range [21.94, 98.69]

Nearest PDB structures (foldseek):
  8jau-assembly1_A  TM=5.445E-01  e=3.553E+00  Homo sapiens
  4c8h-assembly1_A  TM=4.757E-01  e=2.169E+00  Saccharomyces cerevisiae
  8w7s-assembly1_H  TM=4.650E-01  e=6.859E+00  Saccharomyces cerevisiae S288C
  6u8y-assembly1_c  TM=3.359E-01  e=4.188E+00  Pyrococcus furiosus COM1
  8jau-assembly1_A  TM=5.445E-01  e=3.529E+00  Homo sapiens